Protein AF-A0A182XDE5-F1 (afdb_monomer_lite)

Secondary structure (DSSP, 8-state):
--HHHHHHHHHHHS--GGGHHHHHHHHHHHHHTT----HHHHHHHHHHHHT-GGG---TTS--S-HHHHHHHHHHHHHHHH-TT-HHHHHHHHHHHHHHHS--HHHHHHHHHHHHHHHHHHHHHHHHH----SHHHHHHHHHHHHHHHHHHTT-S-TT-HHHHHHHHHHHHHH--HHHHHHHTTS-HHHHHHHHHHHHHHHHHHHHHHHHTTS--SS---HHHHHHHHHHHHHHHHHHHHHHHHHHHHHHHHHHHHHEEEETTTTEEEE---TT--HHHHHHHHHHHHHHHHHHHHHHHHHHHHHHHHHHHHHHHHHHHHHHHHHHHHH--

InterPro domains:
  IPR021897 Cilia- and flagella-associated protein 206 [PTHR21442] (18-330)

pLDDT: mean 87.42, std 12.47, range [26.86, 98.19]

Foldseek 3Di:
DPPVVPPVLDQLQDDQPQCVVLLVVLVVVCVVVVQDDDSSLLSNLLSVLCPDCQLVNPSPDRDPDVVSSVVSSVVSNVLRRCPPALSVLLSVLVSCCSVPVDDPVVVVVVVLVVLCVVCVVLLCCLLVDQDDDPVSLVVSVLSLLLSLCSNLVFADNVDPVSSVLLVVLLCVVDPPVNSVVLSVDHSVVNSVVSVVSSVSSSLVSVLCCVVVNDNPGRDPVLVVVVVVLVVVLVVLVVVLVVLVVLLVVLVVVLVVQWDQDPVVRDIDGNDDPPADPVNSVSSVSNNVSSVSVNVSSVVVNVVSVVVVVVSVVVVVVVVVVSVVVVVVPVD

Radius of gyration: 30.34 Å; chains: 1; bounding box: 62×46×89 Å

Structure (mmCIF, N/CA/C/O backbone):
data_AF-A0A182XDE5-F1
#
_entry.id   AF-A0A182XDE5-F1
#
loop_
_atom_site.group_PDB
_atom_site.id
_atom_site.type_symbol
_atom_site.label_atom_id
_atom_site.label_alt_id
_atom_site.label_comp_id
_atom_site.label_asym_id
_atom_site.label_entity_id
_atom_site.label_seq_id
_atom_site.pdbx_PDB_ins_code
_atom_site.Cartn_x
_atom_site.Cartn_y
_atom_site.Cartn_z
_atom_site.occupancy
_atom_site.B_iso_or_equiv
_atom_site.auth_seq_id
_atom_site.auth_comp_id
_atom_site.auth_asym_id
_atom_site.auth_atom_id
_atom_site.pdbx_PDB_model_num
ATOM 1 N N . MET A 1 1 ? -13.681 7.369 -15.637 1.00 31.73 1 MET A N 1
ATOM 2 C CA . MET A 1 1 ? -12.434 7.090 -16.389 1.00 31.73 1 MET A CA 1
ATOM 3 C C . MET A 1 1 ? -11.650 5.883 -15.836 1.00 31.73 1 MET A C 1
ATOM 5 O O . MET A 1 1 ? -10.473 5.763 -16.130 1.00 31.73 1 MET A O 1
ATOM 9 N N . SER A 1 2 ? -12.271 4.939 -15.108 1.00 30.86 2 SER A N 1
ATOM 10 C CA . SER A 1 2 ? -11.552 3.821 -14.457 1.00 30.86 2 SER A CA 1
ATOM 11 C C . SER A 1 2 ? -11.684 2.452 -15.149 1.00 30.86 2 SER A C 1
ATOM 13 O O . SER A 1 2 ? -10.885 1.562 -14.888 1.00 30.86 2 SER A O 1
ATOM 15 N N . ALA A 1 3 ? -12.640 2.261 -16.066 1.00 26.86 3 ALA A N 1
ATOM 16 C CA . ALA A 1 3 ? -12.919 0.931 -16.627 1.00 26.86 3 ALA A CA 1
ATOM 17 C C . ALA A 1 3 ? -11.882 0.440 -17.662 1.00 26.86 3 ALA A C 1
ATOM 19 O O . ALA A 1 3 ? -11.666 -0.760 -17.793 1.00 26.86 3 ALA A O 1
ATOM 20 N N . PHE A 1 4 ? -11.200 1.347 -18.370 1.00 27.12 4 PHE A N 1
ATOM 21 C CA . PHE A 1 4 ? -10.251 0.978 -19.433 1.00 27.12 4 PHE A CA 1
ATOM 22 C C . PHE A 1 4 ? -8.811 0.743 -18.947 1.00 27.12 4 PHE A C 1
ATOM 24 O O . PHE A 1 4 ? -7.997 0.227 -19.706 1.00 27.12 4 PHE A O 1
ATOM 31 N N . ILE A 1 5 ? -8.497 1.069 -17.688 1.00 36.78 5 ILE A N 1
ATOM 32 C CA . ILE A 1 5 ? -7.152 0.884 -17.110 1.00 36.78 5 ILE A CA 1
ATOM 33 C C . ILE A 1 5 ? -7.023 -0.483 -16.407 1.00 36.78 5 ILE A C 1
ATOM 35 O O . ILE A 1 5 ? -5.925 -1.029 -16.322 1.00 36.78 5 ILE A O 1
ATOM 39 N N . ASN A 1 6 ? -8.134 -1.093 -15.969 1.00 40.62 6 ASN A N 1
ATOM 40 C CA . ASN A 1 6 ? -8.101 -2.359 -15.222 1.00 40.62 6 ASN A CA 1
ATOM 41 C C . ASN A 1 6 ? -7.944 -3.616 -16.097 1.00 40.62 6 ASN A C 1
ATOM 43 O O . ASN A 1 6 ? -7.337 -4.587 -15.657 1.00 40.62 6 ASN A O 1
ATOM 47 N N . VAL A 1 7 ? -8.422 -3.610 -17.345 1.00 40.66 7 VAL A N 1
ATOM 48 C CA . VAL A 1 7 ? -8.351 -4.789 -18.236 1.00 40.66 7 VAL A CA 1
ATOM 49 C C . VAL A 1 7 ? -6.927 -5.073 -18.774 1.00 40.66 7 VAL A C 1
ATOM 51 O O . VAL A 1 7 ? -6.561 -6.245 -18.865 1.00 40.66 7 VAL A O 1
ATOM 54 N N . PRO A 1 8 ? -6.078 -4.067 -19.085 1.00 49.22 8 PRO A N 1
ATOM 55 C CA . PRO A 1 8 ? -4.681 -4.300 -19.476 1.00 49.22 8 PRO A CA 1
ATOM 56 C C . PRO A 1 8 ? -3.754 -4.666 -18.304 1.00 49.22 8 PRO A C 1
ATOM 58 O O . PRO A 1 8 ? -2.786 -5.394 -18.511 1.00 49.22 8 PRO A O 1
ATOM 61 N N . ARG A 1 9 ? -4.048 -4.187 -17.079 1.00 52.31 9 ARG A N 1
ATOM 62 C CA . ARG A 1 9 ? -3.240 -4.442 -15.865 1.00 52.31 9 ARG A CA 1
ATOM 63 C C . ARG A 1 9 ? -3.132 -5.934 -15.531 1.00 52.31 9 ARG A C 1
ATOM 65 O O . ARG A 1 9 ? -2.047 -6.402 -15.203 1.00 52.31 9 ARG A O 1
ATOM 72 N N . ALA A 1 10 ? -4.232 -6.676 -15.665 1.00 57.00 10 ALA A N 1
ATOM 73 C CA . ALA A 1 10 ? -4.285 -8.100 -15.329 1.00 57.00 10 ALA A CA 1
ATOM 74 C C . ALA A 1 10 ? -3.521 -8.985 -16.332 1.00 57.00 10 ALA A C 1
ATOM 76 O O . ALA A 1 10 ? -2.800 -9.894 -15.937 1.00 57.00 10 ALA A O 1
ATOM 77 N N . ARG A 1 11 ? -3.594 -8.690 -17.638 1.00 65.31 11 ARG A N 1
ATOM 78 C CA . ARG A 1 11 ? -3.080 -9.598 -18.683 1.00 65.31 11 ARG A CA 1
ATOM 79 C C . ARG A 1 11 ? -1.564 -9.787 -18.688 1.00 65.31 11 ARG A C 1
ATOM 81 O O . ARG A 1 11 ? -1.100 -10.844 -19.097 1.00 65.31 11 ARG A O 1
ATOM 88 N N . LEU A 1 12 ? -0.798 -8.773 -18.282 1.00 75.38 12 LEU A N 1
ATOM 89 C CA . LEU A 1 12 ? 0.666 -8.865 -18.272 1.00 75.38 12 LEU A CA 1
ATOM 90 C C . LEU A 1 12 ? 1.206 -9.529 -17.002 1.00 75.38 12 LEU A C 1
ATOM 92 O O . LEU A 1 12 ? 2.250 -10.171 -17.064 1.00 75.38 12 LEU A O 1
ATOM 96 N N . LEU A 1 13 ? 0.510 -9.397 -15.872 1.00 76.38 13 LEU A N 1
ATOM 97 C CA . LEU A 1 13 ? 0.937 -9.967 -14.590 1.00 76.38 13 LEU A CA 1
ATOM 98 C C . LEU A 1 13 ? 0.417 -11.391 -14.369 1.00 76.38 13 LEU A C 1
ATOM 100 O O . LEU A 1 13 ? 1.036 -12.162 -13.636 1.00 76.38 13 LEU A O 1
ATOM 104 N N . GLU A 1 14 ? -0.710 -11.746 -14.984 1.00 79.31 14 GLU A N 1
ATOM 105 C CA . GLU A 1 14 ? -1.319 -13.056 -14.797 1.00 79.31 14 GLU A CA 1
ATOM 106 C C . GLU A 1 14 ? -0.610 -14.168 -15.589 1.00 79.31 14 GLU A C 1
ATOM 108 O O . GLU A 1 14 ? -0.059 -13.941 -16.676 1.00 79.31 14 GLU A O 1
ATOM 113 N N . PRO A 1 15 ? -0.635 -15.411 -15.073 1.00 76.25 15 PRO A N 1
ATOM 114 C CA . PRO A 1 15 ? -0.142 -16.562 -15.808 1.00 76.25 15 PRO A CA 1
ATOM 115 C C . PRO A 1 15 ? -0.933 -16.761 -17.103 1.00 76.25 15 PRO A C 1
ATOM 117 O O . PRO A 1 15 ? -2.130 -17.043 -17.079 1.00 76.25 15 PRO A O 1
ATOM 120 N N . ASN A 1 16 ? -0.249 -16.700 -18.243 1.00 77.00 16 ASN A N 1
ATOM 121 C CA . ASN A 1 16 ? -0.840 -17.089 -19.514 1.00 77.00 16 ASN A CA 1
ATOM 122 C C . ASN A 1 16 ? -0.766 -18.617 -19.677 1.00 77.00 16 ASN A C 1
ATOM 124 O O . ASN A 1 16 ? 0.313 -19.182 -19.878 1.00 77.00 16 ASN A O 1
ATOM 128 N N . ALA A 1 17 ? -1.916 -19.293 -19.582 1.00 77.12 17 ALA A N 1
ATOM 129 C CA . ALA A 1 17 ? -2.004 -20.751 -19.674 1.00 77.12 17 ALA A CA 1
ATOM 130 C C . ALA A 1 17 ? -1.467 -21.299 -21.009 1.00 77.12 17 ALA A C 1
ATOM 132 O O . ALA A 1 17 ? -0.826 -22.351 -21.016 1.00 77.12 17 ALA A O 1
ATOM 133 N N . ALA A 1 18 ? -1.653 -20.569 -22.114 1.00 73.62 18 ALA A N 1
ATOM 134 C CA . ALA A 1 18 ? -1.163 -20.969 -23.434 1.00 73.62 18 ALA A CA 1
ATOM 135 C C . ALA A 1 18 ? 0.375 -20.954 -23.523 1.00 73.62 18 ALA A C 1
ATOM 137 O O . ALA A 1 18 ? 0.960 -21.742 -24.261 1.00 73.62 18 ALA A O 1
ATOM 138 N N . LEU A 1 19 ? 1.037 -20.107 -22.725 1.00 79.44 19 LEU A N 1
ATOM 139 C CA . LEU A 1 19 ? 2.498 -19.971 -22.689 1.00 79.44 19 LEU A CA 1
ATOM 140 C C . LEU A 1 19 ? 3.152 -20.780 -21.555 1.00 79.44 19 LEU A C 1
ATOM 142 O O . LEU A 1 19 ? 4.368 -20.734 -21.377 1.00 79.44 19 LEU A O 1
ATOM 146 N N . SER A 1 20 ? 2.374 -21.553 -20.789 1.00 83.06 20 SER A N 1
ATOM 147 C CA . SER A 1 20 ? 2.880 -22.337 -19.654 1.00 83.06 20 SER A CA 1
ATOM 148 C C . SER A 1 20 ? 4.039 -23.294 -20.003 1.00 83.06 20 SER A C 1
ATOM 150 O O . SER A 1 20 ? 4.981 -23.373 -19.208 1.00 83.06 20 SER A O 1
ATOM 152 N N . PRO A 1 21 ? 4.051 -23.979 -21.168 1.00 83.38 21 PRO A N 1
ATOM 153 C CA . PRO A 1 21 ? 5.194 -24.806 -21.562 1.00 83.38 21 PRO A CA 1
ATOM 154 C C . PRO A 1 21 ? 6.484 -23.993 -21.743 1.00 83.38 21 PRO A C 1
ATOM 156 O O . PRO A 1 21 ? 7.537 -24.402 -21.256 1.00 83.38 21 PRO A O 1
ATOM 159 N N . LEU A 1 22 ? 6.390 -22.816 -22.373 1.00 85.19 22 LEU A N 1
ATOM 160 C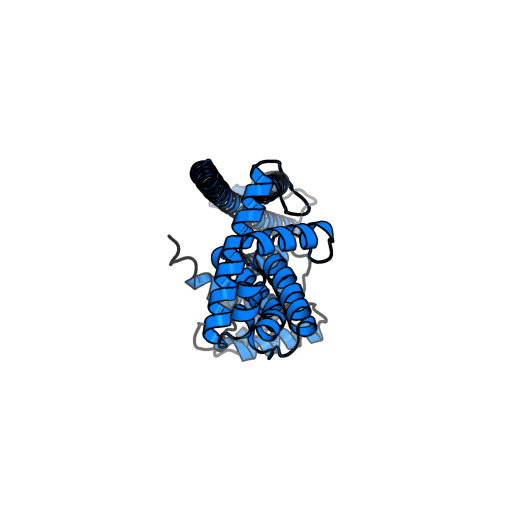 CA . LEU A 1 22 ? 7.531 -21.922 -22.602 1.00 85.19 22 LEU A CA 1
ATOM 161 C C . LEU A 1 22 ? 8.040 -21.320 -21.291 1.00 85.19 22 LEU A C 1
ATOM 163 O O . LEU A 1 22 ? 9.246 -21.210 -21.094 1.00 85.19 22 LEU A O 1
ATOM 167 N N . LEU A 1 23 ? 7.142 -21.016 -20.351 1.00 88.06 23 LEU A N 1
ATOM 168 C CA . LEU A 1 23 ? 7.524 -20.570 -19.014 1.00 88.06 23 LEU A CA 1
ATOM 169 C C . LEU A 1 23 ? 8.454 -21.577 -18.327 1.00 88.06 23 LEU A C 1
ATOM 171 O O . LEU A 1 23 ? 9.486 -21.185 -17.792 1.00 88.06 23 LEU A O 1
ATOM 175 N N . GLN A 1 24 ? 8.113 -22.869 -18.336 1.00 89.19 24 GLN A N 1
ATOM 176 C CA . GLN A 1 24 ? 8.957 -23.897 -17.710 1.00 89.19 24 GLN A CA 1
ATOM 177 C C . GLN A 1 24 ? 10.330 -23.988 -18.379 1.00 89.19 24 GLN A C 1
ATOM 179 O O . GLN A 1 24 ? 11.341 -24.208 -17.710 1.00 89.19 24 GLN A O 1
ATOM 184 N N . GLU A 1 25 ? 10.381 -23.787 -19.694 1.00 89.12 25 GLU A N 1
ATOM 185 C CA . GLU A 1 25 ? 11.634 -23.775 -20.435 1.00 89.12 25 GLU A CA 1
ATOM 186 C C . GLU A 1 25 ? 12.505 -22.561 -20.087 1.00 89.12 25 GLU A C 1
ATOM 188 O O . GLU A 1 25 ? 13.692 -22.743 -19.805 1.00 89.12 25 GLU A O 1
ATOM 193 N N . ILE A 1 26 ? 11.912 -21.366 -19.983 1.00 91.62 26 ILE A N 1
ATOM 194 C CA . ILE A 1 26 ? 12.588 -20.142 -19.521 1.00 91.62 26 ILE A CA 1
ATOM 195 C C . ILE A 1 26 ? 13.140 -20.337 -18.106 1.00 91.62 26 ILE A C 1
ATOM 197 O O . ILE A 1 26 ? 14.323 -20.097 -17.876 1.00 91.62 26 ILE A O 1
ATOM 201 N N . LEU A 1 27 ? 12.327 -20.831 -17.164 1.00 92.25 27 LEU A N 1
ATOM 202 C CA . LEU A 1 27 ? 12.755 -21.058 -15.777 1.00 92.25 27 LEU A CA 1
ATOM 203 C C . LEU A 1 27 ? 13.938 -22.032 -15.710 1.00 92.25 27 LEU A C 1
ATOM 205 O O . LEU A 1 27 ? 14.949 -21.740 -15.069 1.00 92.25 27 LEU A O 1
ATOM 209 N N . ARG A 1 28 ? 13.866 -23.142 -16.454 1.00 92.12 28 ARG A N 1
ATOM 210 C CA . ARG A 1 28 ? 14.958 -24.118 -16.555 1.00 92.12 28 ARG A CA 1
ATOM 211 C C . ARG A 1 28 ? 16.224 -23.506 -17.164 1.00 92.12 28 ARG A C 1
ATOM 213 O O . ARG A 1 28 ? 17.329 -23.842 -16.741 1.00 92.12 28 ARG A O 1
ATOM 220 N N . HIS A 1 29 ? 16.096 -22.639 -18.170 1.00 92.38 29 HIS A N 1
ATOM 221 C CA . HIS A 1 29 ? 17.237 -21.933 -18.762 1.00 92.38 29 HIS A CA 1
ATOM 222 C C . HIS A 1 29 ? 17.862 -20.936 -17.784 1.00 92.38 29 HIS A C 1
ATOM 224 O O . HIS A 1 29 ? 19.088 -20.910 -17.649 1.00 92.38 29 HIS A O 1
ATOM 230 N N . CYS A 1 30 ? 17.043 -20.177 -17.057 1.00 92.06 30 CYS A N 1
ATOM 231 C CA . CYS A 1 30 ? 17.505 -19.275 -16.010 1.00 92.06 30 CYS A CA 1
ATOM 232 C C . CYS A 1 30 ? 18.254 -20.026 -14.902 1.00 92.06 30 CYS A C 1
ATOM 234 O O . CYS 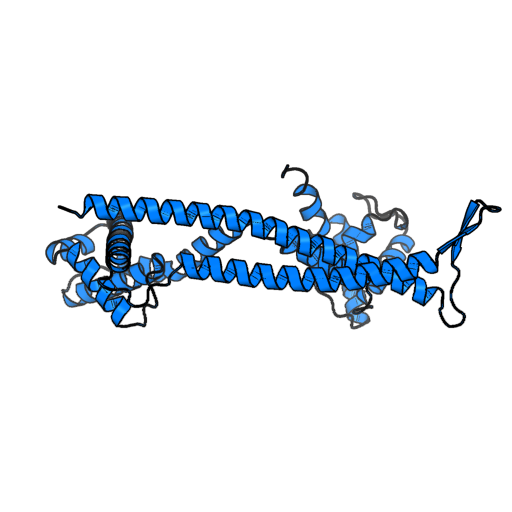A 1 30 ? 19.352 -19.616 -14.532 1.00 92.06 30 CYS A O 1
ATOM 236 N N . GLU A 1 31 ? 17.731 -21.164 -14.438 1.00 92.19 31 GLU A N 1
ATOM 237 C CA . GLU A 1 31 ? 18.395 -22.016 -13.442 1.00 92.19 31 GLU A CA 1
ATOM 238 C C . GLU A 1 31 ? 19.742 -22.547 -13.939 1.00 92.19 31 GLU A C 1
ATOM 240 O O . GLU A 1 31 ? 20.752 -22.424 -13.249 1.00 92.19 31 GLU A O 1
ATOM 245 N N . ARG A 1 32 ? 19.795 -23.074 -15.170 1.00 92.44 32 ARG A N 1
ATOM 246 C CA . ARG A 1 32 ? 21.045 -23.566 -15.780 1.00 92.44 32 ARG A CA 1
ATOM 247 C C . ARG A 1 32 ? 22.115 -22.483 -15.901 1.00 92.44 32 ARG A C 1
ATOM 249 O O . ARG A 1 32 ? 23.300 -22.796 -15.825 1.00 92.44 32 ARG A O 1
ATOM 256 N N . ARG A 1 33 ? 21.707 -21.229 -16.109 1.00 90.69 33 ARG A N 1
ATOM 257 C CA . ARG A 1 33 ? 22.597 -20.065 -16.235 1.00 90.69 33 ARG A CA 1
ATOM 258 C C . ARG A 1 33 ? 22.850 -19.341 -14.907 1.00 90.69 33 ARG A C 1
ATOM 260 O O . ARG A 1 33 ? 23.561 -18.345 -14.907 1.00 90.69 33 ARG A O 1
ATOM 267 N N . ASN A 1 34 ? 22.320 -19.837 -13.784 1.00 89.25 34 ASN A N 1
ATOM 268 C CA . ASN A 1 34 ? 22.373 -19.180 -12.470 1.00 89.25 34 ASN A CA 1
ATOM 269 C C . ASN A 1 34 ? 21.819 -17.738 -12.467 1.00 89.25 34 ASN A C 1
ATOM 271 O O . ASN A 1 34 ? 22.278 -16.885 -11.704 1.00 89.25 34 ASN A O 1
ATOM 275 N N . ILE A 1 35 ? 20.815 -17.464 -13.303 1.00 89.38 35 ILE A N 1
ATOM 276 C CA . ILE A 1 35 ? 20.127 -16.170 -13.349 1.00 89.38 35 ILE A CA 1
ATOM 277 C C . ILE A 1 35 ? 19.201 -16.072 -12.137 1.00 89.38 35 ILE A C 1
ATOM 279 O O . ILE A 1 35 ? 18.368 -16.950 -11.910 1.00 89.38 35 ILE A O 1
ATOM 283 N N . ARG A 1 36 ? 19.314 -14.987 -11.365 1.00 86.69 36 ARG A N 1
ATOM 284 C CA . ARG A 1 36 ? 18.364 -14.688 -10.287 1.00 86.69 36 ARG A CA 1
ATOM 285 C C . ARG A 1 36 ? 17.115 -14.061 -10.885 1.00 86.69 36 ARG A C 1
ATOM 287 O O . ARG A 1 36 ? 17.201 -13.021 -11.530 1.00 86.69 36 ARG A O 1
ATOM 294 N N . TYR A 1 37 ? 15.961 -14.664 -10.635 1.00 84.56 37 TYR A N 1
ATOM 295 C CA . TYR A 1 37 ? 14.693 -14.171 -11.153 1.00 84.56 37 TYR A CA 1
ATOM 296 C C . TYR A 1 37 ? 13.620 -14.126 -10.066 1.00 84.56 37 TYR A C 1
ATOM 298 O O . TYR A 1 37 ? 13.642 -14.899 -9.110 1.00 84.56 37 TYR A O 1
ATOM 306 N N . ASP A 1 38 ? 12.670 -13.213 -10.251 1.00 87.00 38 ASP A N 1
ATOM 307 C CA . ASP A 1 38 ? 11.411 -13.177 -9.515 1.00 87.00 38 ASP A CA 1
ATOM 308 C C . ASP A 1 38 ? 10.289 -13.662 -10.440 1.00 87.00 38 ASP A C 1
ATOM 310 O O . ASP A 1 38 ? 10.232 -13.291 -11.614 1.00 87.00 38 ASP A O 1
ATOM 314 N N . ARG A 1 39 ? 9.409 -14.534 -9.946 1.00 88.44 39 ARG A N 1
ATOM 315 C CA . ARG A 1 39 ? 8.450 -15.247 -10.804 1.00 88.44 39 ARG A CA 1
ATOM 316 C C . ARG A 1 39 ? 7.433 -14.314 -11.487 1.00 88.44 39 ARG A C 1
ATOM 318 O O . ARG A 1 39 ? 7.220 -14.497 -12.686 1.00 88.44 39 ARG A O 1
ATOM 325 N N . PRO A 1 40 ? 6.845 -13.308 -10.810 1.00 89.38 40 PRO A N 1
ATOM 326 C CA . PRO A 1 40 ? 6.036 -12.272 -11.455 1.00 89.38 40 PRO A CA 1
ATOM 327 C C . PRO A 1 40 ? 6.772 -11.536 -12.580 1.00 89.38 40 PRO A C 1
ATOM 329 O O . PRO A 1 40 ? 6.190 -11.309 -13.636 1.00 89.38 40 PRO A O 1
ATOM 332 N N . LEU A 1 41 ? 8.064 -11.233 -12.403 1.00 90.75 41 LEU A N 1
ATOM 333 C CA . LEU A 1 41 ? 8.867 -10.582 -13.440 1.00 90.75 41 LEU A CA 1
ATOM 334 C C . LEU A 1 41 ? 9.049 -11.479 -14.672 1.00 90.75 41 LEU A C 1
ATOM 336 O O . LEU A 1 41 ? 8.954 -10.990 -15.793 1.00 90.75 41 LEU A O 1
ATOM 340 N N . VAL A 1 42 ? 9.264 -12.787 -14.487 1.00 92.12 42 VAL A N 1
ATOM 341 C CA . VAL A 1 42 ? 9.354 -13.736 -15.613 1.00 92.12 42 VAL A CA 1
ATOM 342 C C . VAL A 1 42 ? 8.038 -13.788 -16.389 1.00 92.12 42 VAL A C 1
ATOM 344 O O . VAL A 1 42 ? 8.053 -13.722 -17.616 1.00 92.12 42 VAL A O 1
ATOM 347 N N . HIS A 1 43 ? 6.899 -13.856 -15.691 1.00 90.06 43 HIS A N 1
ATOM 348 C CA . HIS A 1 43 ? 5.580 -13.797 -16.330 1.00 90.06 43 HIS A CA 1
ATOM 349 C C . HIS A 1 43 ? 5.389 -12.498 -17.112 1.00 90.06 43 HIS A C 1
ATOM 351 O O . HIS A 1 43 ? 4.969 -12.538 -18.266 1.00 90.06 43 HIS A O 1
ATOM 357 N N . PHE A 1 44 ? 5.760 -11.370 -16.510 1.00 91.00 44 PHE A N 1
ATOM 358 C CA . PHE A 1 44 ? 5.659 -10.059 -17.132 1.00 91.00 44 PHE A CA 1
ATOM 359 C C . PHE A 1 44 ? 6.488 -9.960 -18.419 1.00 91.00 44 PHE A C 1
ATOM 361 O O . PHE A 1 44 ? 5.955 -9.576 -19.458 1.00 91.00 44 PHE A O 1
ATOM 368 N N . VAL A 1 45 ? 7.763 -10.364 -18.377 1.00 91.44 45 VAL A N 1
ATOM 369 C CA . VAL A 1 45 ? 8.663 -10.364 -19.545 1.00 91.44 45 VAL A CA 1
ATOM 370 C C . VAL A 1 45 ? 8.145 -11.297 -20.638 1.00 91.44 45 VAL A C 1
ATOM 372 O O . VAL A 1 45 ? 8.071 -10.893 -21.796 1.00 91.44 45 VAL A O 1
ATOM 375 N N . MET A 1 46 ? 7.743 -12.518 -20.277 1.00 89.81 46 MET A N 1
ATOM 376 C CA . MET A 1 46 ? 7.210 -13.502 -21.222 1.00 89.81 46 MET A CA 1
ATOM 377 C C . MET A 1 46 ? 5.947 -12.978 -21.917 1.00 89.81 46 MET A C 1
ATOM 379 O O . MET A 1 46 ? 5.853 -13.012 -23.142 1.00 89.81 46 MET A O 1
ATOM 383 N N . ASN A 1 47 ? 4.987 -12.461 -21.147 1.00 88.38 47 ASN A N 1
ATOM 384 C CA . ASN A 1 47 ? 3.744 -11.920 -21.687 1.00 88.38 47 ASN A CA 1
ATOM 385 C C . ASN A 1 47 ? 4.018 -10.700 -22.577 1.00 88.38 47 ASN A C 1
ATOM 387 O O . ASN A 1 47 ? 3.447 -10.605 -23.660 1.00 88.38 47 ASN A O 1
ATOM 391 N N . LEU A 1 48 ? 4.923 -9.803 -22.171 1.00 88.62 48 LEU A N 1
ATOM 392 C CA . LEU A 1 48 ? 5.294 -8.625 -22.955 1.00 88.62 48 LEU A CA 1
ATOM 393 C C . LEU A 1 48 ? 5.945 -9.004 -24.290 1.00 88.62 48 LEU A C 1
ATOM 395 O O . LEU A 1 48 ? 5.518 -8.517 -25.333 1.00 88.62 48 LEU A O 1
ATOM 399 N N . LEU A 1 49 ? 6.951 -9.882 -24.269 1.00 88.25 49 LEU A N 1
ATOM 400 C CA . LEU A 1 49 ? 7.654 -10.303 -25.483 1.00 88.25 49 LEU A CA 1
ATOM 401 C C . LEU A 1 49 ? 6.761 -11.137 -26.405 1.00 88.25 49 LEU A C 1
ATOM 403 O O . LEU A 1 49 ? 6.946 -11.097 -27.615 1.00 88.25 49 LEU A O 1
ATOM 407 N N . SER A 1 50 ? 5.756 -11.839 -25.870 1.00 85.38 50 SER A N 1
ATOM 408 C CA . SER A 1 50 ? 4.789 -12.573 -26.700 1.00 85.38 50 SER A CA 1
ATOM 409 C C . SER A 1 50 ? 3.934 -11.659 -27.589 1.00 85.38 50 SER A C 1
ATOM 411 O O . SER A 1 50 ? 3.364 -12.124 -28.571 1.00 85.38 50 SER A O 1
ATOM 413 N N . LEU A 1 51 ? 3.861 -10.358 -27.273 1.00 83.69 51 LEU A N 1
ATOM 414 C CA . LEU A 1 51 ? 3.177 -9.362 -28.104 1.00 83.69 51 LEU A CA 1
ATOM 415 C C . LEU A 1 51 ? 3.991 -8.958 -29.337 1.00 83.69 51 LEU A C 1
ATOM 417 O O . LEU A 1 51 ? 3.452 -8.297 -30.225 1.00 83.69 51 LEU A O 1
ATOM 421 N N . ASP A 1 52 ? 5.276 -9.306 -29.386 1.00 83.50 52 ASP A N 1
ATOM 422 C CA . ASP A 1 52 ? 6.137 -8.984 -30.511 1.00 83.50 52 ASP A CA 1
ATOM 423 C C . ASP A 1 52 ? 5.840 -9.913 -31.704 1.00 83.50 52 ASP A C 1
ATOM 425 O O . ASP A 1 52 ? 6.041 -11.131 -31.603 1.00 83.50 52 ASP A O 1
ATOM 429 N N . PRO A 1 53 ? 5.409 -9.365 -32.860 1.00 81.12 53 PRO A N 1
ATOM 430 C CA . PRO A 1 53 ? 5.083 -10.164 -34.038 1.00 81.12 53 PRO A CA 1
ATOM 431 C C . PRO A 1 53 ? 6.238 -11.040 -34.536 1.00 81.12 53 PRO A C 1
ATOM 433 O O . PRO A 1 53 ? 5.982 -12.030 -35.214 1.00 81.12 53 PRO A O 1
ATOM 436 N N . ARG A 1 54 ? 7.493 -10.704 -34.198 1.00 81.12 54 ARG A N 1
ATOM 437 C CA . ARG A 1 54 ? 8.689 -11.451 -34.620 1.00 81.12 54 ARG A CA 1
ATOM 438 C C . ARG A 1 54 ? 8.708 -12.900 -34.137 1.00 81.12 54 ARG A C 1
ATOM 440 O O . ARG A 1 54 ? 9.319 -13.730 -34.796 1.00 81.12 54 ARG A O 1
ATOM 447 N N . TYR A 1 55 ? 8.061 -13.202 -33.011 1.00 77.25 55 TYR A N 1
ATOM 448 C CA . TYR A 1 55 ? 8.011 -14.564 -32.470 1.00 77.25 55 TYR A CA 1
ATOM 449 C C . TYR A 1 55 ? 6.794 -15.359 -32.965 1.00 77.25 55 TYR A C 1
ATOM 451 O O . TYR A 1 55 ? 6.699 -16.556 -32.699 1.00 77.25 55 TYR A O 1
ATOM 459 N N . GLU A 1 56 ? 5.864 -14.713 -33.683 1.00 71.50 56 GLU A N 1
ATOM 460 C CA . GLU A 1 56 ? 4.646 -15.325 -34.241 1.00 71.50 56 GLU A CA 1
ATOM 461 C C . GLU A 1 56 ? 3.801 -16.095 -33.203 1.00 71.50 56 GLU A C 1
ATOM 463 O O . GLU A 1 56 ? 3.089 -17.049 -33.521 1.00 71.50 56 GLU A O 1
ATOM 468 N N . LEU A 1 57 ? 3.862 -15.671 -31.937 1.00 68.25 57 LEU A N 1
ATOM 469 C CA . LEU A 1 57 ? 3.109 -16.241 -30.822 1.00 68.25 57 LEU A CA 1
ATOM 470 C C . LEU A 1 57 ? 1.718 -15.596 -30.756 1.00 68.25 57 LEU A C 1
ATOM 472 O O . LEU A 1 57 ? 1.407 -14.824 -29.852 1.00 68.25 57 LEU A O 1
ATOM 476 N N . PHE A 1 58 ? 0.864 -15.862 -31.744 1.00 56.09 58 PHE A N 1
ATOM 477 C CA . PHE A 1 58 ? -0.504 -15.342 -31.715 1.00 56.09 58 PHE A CA 1
ATOM 478 C C . PHE A 1 58 ? -1.300 -16.018 -30.589 1.00 56.09 58 PHE A C 1
ATOM 480 O O . PHE A 1 58 ? -1.287 -17.240 -30.466 1.00 56.09 58 PHE A O 1
ATOM 487 N N . MET A 1 59 ? -1.984 -15.192 -29.783 1.00 51.12 59 MET A N 1
ATOM 488 C CA . MET A 1 59 ? -2.554 -15.430 -28.437 1.00 51.12 59 MET A CA 1
ATOM 489 C C . MET A 1 59 ? -3.379 -16.713 -28.171 1.00 51.12 59 MET A C 1
ATOM 491 O O . MET A 1 59 ? -3.830 -16.894 -27.043 1.00 51.12 59 MET A O 1
ATOM 495 N N . GLU A 1 60 ? -3.567 -17.620 -29.128 1.00 49.41 60 GLU A N 1
ATOM 496 C CA . GLU A 1 60 ? -4.345 -18.859 -28.957 1.00 49.41 60 GLU A CA 1
ATOM 497 C C . GLU A 1 60 ? -3.677 -20.112 -29.561 1.00 49.41 60 GLU A C 1
ATOM 499 O O . GLU A 1 60 ? -4.113 -21.229 -29.280 1.00 49.41 60 GLU A O 1
ATOM 504 N N . THR A 1 61 ? -2.578 -19.975 -30.314 1.00 52.78 61 THR A N 1
ATOM 505 C CA . THR A 1 61 ? -1.805 -21.108 -30.845 1.00 52.78 61 THR A CA 1
ATOM 506 C C . THR A 1 61 ? -0.318 -20.777 -30.847 1.00 52.78 61 THR A C 1
ATOM 508 O O . THR A 1 61 ? 0.129 -19.887 -31.565 1.00 52.78 61 THR A O 1
ATOM 511 N N . VAL A 1 62 ? 0.443 -21.520 -30.044 1.00 56.28 62 VAL A N 1
ATOM 512 C CA . VAL A 1 62 ? 1.911 -21.566 -30.075 1.00 56.28 62 VAL A CA 1
ATOM 513 C C . VAL A 1 62 ? 2.377 -21.766 -31.529 1.00 56.28 62 VAL A C 1
ATOM 515 O O . VAL A 1 62 ? 1.763 -22.562 -32.246 1.00 56.28 62 VAL A O 1
ATOM 518 N N . SER A 1 63 ? 3.403 -21.026 -31.975 1.00 55.00 63 SER A N 1
ATOM 519 C CA . SER A 1 63 ? 3.892 -21.087 -33.362 1.00 55.00 63 SER A CA 1
ATOM 520 C C . SER A 1 63 ? 4.159 -22.540 -33.787 1.00 55.00 63 SER A C 1
ATOM 522 O O . SER A 1 63 ? 4.600 -23.382 -33.003 1.00 55.00 63 SER A O 1
ATOM 524 N N . ALA A 1 64 ? 3.873 -22.868 -35.048 1.00 55.47 64 ALA A N 1
ATOM 525 C CA . ALA A 1 64 ? 4.163 -24.198 -35.583 1.00 55.47 64 ALA A CA 1
ATOM 526 C C . ALA A 1 64 ? 5.680 -24.461 -35.682 1.00 55.47 64 ALA A C 1
ATOM 528 O O . ALA A 1 64 ? 6.111 -25.616 -35.753 1.00 55.47 64 ALA A O 1
ATOM 529 N N . GLU A 1 65 ? 6.500 -23.406 -35.674 1.00 61.59 65 GLU A N 1
ATOM 530 C CA . GLU A 1 65 ? 7.942 -23.492 -35.854 1.00 61.59 65 GLU A CA 1
ATOM 531 C C . GLU A 1 65 ? 8.693 -23.493 -34.522 1.00 61.59 65 GLU A C 1
ATOM 533 O O . GLU A 1 65 ? 8.780 -22.495 -33.812 1.00 61.59 65 GLU A O 1
ATOM 538 N N . ARG A 1 66 ? 9.341 -24.623 -34.218 1.00 67.69 66 ARG A N 1
ATOM 539 C CA . ARG A 1 66 ? 10.139 -24.794 -32.994 1.00 67.69 66 ARG A CA 1
ATOM 540 C C . ARG A 1 66 ? 11.275 -23.771 -32.849 1.00 67.69 66 ARG A C 1
ATOM 542 O O . ARG A 1 66 ? 11.618 -23.421 -31.728 1.00 67.69 66 ARG A O 1
ATOM 549 N N . ARG A 1 67 ? 11.822 -23.275 -33.965 1.00 72.31 67 ARG A N 1
ATOM 550 C CA . ARG A 1 67 ? 12.866 -22.237 -33.960 1.00 72.31 67 ARG A CA 1
ATOM 551 C C . ARG A 1 67 ? 12.380 -20.935 -33.322 1.00 72.31 67 ARG A C 1
ATOM 553 O O . ARG A 1 67 ? 13.089 -20.385 -32.493 1.00 72.31 67 ARG A O 1
ATOM 560 N N . ASN A 1 68 ? 11.141 -20.530 -33.597 1.00 76.31 68 ASN A N 1
ATOM 561 C CA . ASN A 1 68 ? 10.563 -19.321 -33.012 1.00 76.31 68 ASN A CA 1
ATOM 562 C C . ASN A 1 68 ? 10.413 -19.448 -31.486 1.00 76.31 68 ASN A C 1
ATOM 564 O O . ASN A 1 68 ? 10.501 -18.450 -30.775 1.00 76.31 68 ASN A O 1
ATOM 568 N N . HIS A 1 69 ? 10.232 -20.669 -30.964 1.00 81.19 69 HIS A N 1
ATOM 569 C CA . HIS A 1 69 ? 10.194 -20.916 -29.518 1.00 81.19 69 HIS A CA 1
ATOM 570 C C . HIS A 1 69 ? 11.574 -20.819 -28.883 1.00 81.19 69 HIS A C 1
ATOM 572 O O . HIS A 1 69 ? 11.710 -20.173 -27.848 1.00 81.19 69 HIS A O 1
ATOM 578 N N . ASP A 1 70 ? 12.582 -21.440 -29.498 1.00 84.31 70 ASP A N 1
ATOM 579 C CA . ASP A 1 70 ? 13.955 -21.402 -28.993 1.00 84.31 70 ASP A CA 1
ATOM 580 C C . ASP A 1 70 ? 14.481 -19.951 -28.987 1.00 84.31 70 ASP A C 1
ATOM 582 O O . ASP A 1 70 ? 15.029 -19.498 -27.980 1.00 84.31 70 ASP A O 1
ATOM 586 N N . ASP A 1 71 ? 14.216 -19.189 -30.056 1.00 86.56 71 ASP A N 1
ATOM 587 C CA . ASP A 1 71 ? 14.575 -17.769 -30.169 1.00 86.56 71 ASP A CA 1
ATOM 588 C C . ASP A 1 71 ? 13.831 -16.898 -29.140 1.00 86.56 71 ASP A C 1
ATOM 590 O O . ASP A 1 71 ? 14.407 -15.977 -28.555 1.00 86.56 71 ASP A O 1
ATOM 594 N N . PHE A 1 72 ? 12.556 -17.199 -28.872 1.00 89.00 72 PHE A N 1
ATOM 595 C CA . PHE A 1 72 ? 11.761 -16.512 -27.852 1.00 89.00 72 PHE A CA 1
ATOM 596 C C . PHE A 1 72 ? 12.267 -16.782 -26.428 1.00 89.00 72 PHE A C 1
ATOM 598 O O . PHE A 1 72 ? 12.401 -15.851 -25.626 1.00 89.00 72 PHE A O 1
ATOM 605 N N . VAL A 1 73 ? 12.557 -18.048 -26.104 1.00 90.25 73 VAL A N 1
ATOM 606 C CA . VAL A 1 73 ? 13.119 -18.442 -24.804 1.00 90.25 73 VAL A CA 1
ATOM 607 C C . VAL A 1 73 ? 14.460 -17.752 -24.596 1.00 90.25 73 VAL A C 1
ATOM 609 O O . VAL A 1 73 ? 14.690 -17.179 -23.528 1.00 90.25 73 VAL A O 1
ATOM 612 N N . GLU A 1 74 ? 15.328 -17.766 -25.611 1.00 92.44 74 GLU A N 1
ATOM 613 C CA . GLU A 1 74 ? 16.624 -17.101 -25.535 1.00 92.44 74 GLU A CA 1
ATOM 614 C C . GLU A 1 74 ? 16.453 -15.603 -25.287 1.00 92.44 74 GLU A C 1
ATOM 616 O O . GLU A 1 74 ? 17.053 -15.091 -24.347 1.00 92.44 74 GLU A O 1
ATOM 621 N N . ALA A 1 75 ? 15.573 -14.924 -26.030 1.00 91.12 75 ALA A N 1
ATOM 622 C CA . ALA A 1 75 ? 15.311 -13.498 -25.846 1.00 91.12 75 ALA A CA 1
ATOM 623 C C . ALA A 1 75 ? 14.828 -13.158 -24.426 1.00 91.12 75 ALA A C 1
ATOM 625 O O . ALA A 1 75 ? 15.336 -12.218 -23.807 1.00 91.12 75 ALA A O 1
ATOM 626 N N . CYS A 1 76 ? 13.903 -13.949 -23.869 1.00 91.75 76 CYS A N 1
ATOM 627 C CA . CYS A 1 76 ? 13.468 -13.795 -22.479 1.00 91.75 76 CYS A CA 1
ATOM 628 C C . CYS A 1 76 ? 14.648 -13.948 -21.509 1.00 91.75 76 CYS A C 1
ATOM 630 O O . CYS A 1 76 ? 14.836 -13.124 -20.611 1.00 91.75 76 CYS A O 1
ATOM 632 N N . CYS A 1 77 ? 15.468 -14.987 -21.688 1.00 92.88 77 CYS A N 1
ATOM 633 C CA . CYS A 1 77 ? 16.625 -15.237 -20.836 1.00 92.88 77 CYS A CA 1
ATOM 634 C C . CYS A 1 77 ? 17.707 -14.161 -20.976 1.00 92.88 77 CYS A C 1
ATOM 636 O O . CYS A 1 77 ? 18.317 -13.815 -19.968 1.00 92.88 77 CYS A O 1
ATOM 638 N N . THR A 1 78 ? 17.939 -13.609 -22.170 1.00 92.56 78 THR A N 1
ATOM 639 C CA . THR A 1 78 ? 18.880 -12.501 -22.389 1.00 92.56 78 THR A CA 1
ATOM 640 C C . THR A 1 78 ? 18.454 -11.273 -21.591 1.00 92.56 78 THR A C 1
ATOM 642 O O . THR A 1 78 ? 19.265 -10.733 -20.841 1.00 92.56 78 THR A O 1
ATOM 645 N N . VAL A 1 79 ? 17.175 -10.884 -21.676 1.00 91.44 79 VAL A N 1
ATOM 646 C CA . VAL A 1 79 ? 16.627 -9.746 -20.918 1.00 91.44 79 VAL A CA 1
ATOM 647 C C . VAL A 1 79 ? 16.743 -9.974 -19.409 1.00 91.44 79 VAL A C 1
ATOM 649 O O . VAL A 1 79 ? 17.105 -9.060 -18.675 1.00 91.44 79 VAL A O 1
ATOM 652 N N . LEU A 1 80 ? 16.468 -11.192 -18.932 1.00 92.69 80 LEU A N 1
ATOM 653 C CA . LEU A 1 80 ? 16.526 -11.532 -17.505 1.00 92.69 80 LEU A CA 1
ATOM 654 C C . LEU A 1 80 ? 17.957 -11.665 -16.955 1.00 92.69 80 LEU A C 1
ATOM 656 O O . LEU A 1 80 ? 18.149 -11.542 -15.747 1.00 92.69 80 LEU A O 1
ATOM 660 N N . ASN A 1 81 ? 18.946 -11.947 -17.806 1.00 92.06 81 ASN A N 1
ATOM 661 C CA . ASN A 1 81 ? 20.333 -12.166 -17.393 1.00 92.06 81 ASN A CA 1
ATOM 662 C C . ASN A 1 81 ? 21.054 -10.862 -17.020 1.00 92.06 81 ASN A C 1
ATOM 664 O O . ASN A 1 81 ? 21.913 -10.868 -16.138 1.00 92.06 81 ASN A O 1
ATOM 668 N N . ASP A 1 82 ? 20.718 -9.751 -17.678 1.00 87.81 82 ASP A N 1
ATOM 669 C CA . ASP A 1 82 ? 21.353 -8.460 -17.415 1.00 87.81 82 ASP A CA 1
ATOM 670 C C . ASP A 1 82 ? 20.644 -7.692 -16.290 1.00 87.81 82 ASP A C 1
ATOM 672 O O . ASP A 1 82 ? 19.838 -6.784 -16.518 1.00 87.81 82 ASP A O 1
ATOM 676 N N . ASP A 1 83 ? 20.984 -8.069 -15.052 1.00 83.56 83 ASP A N 1
ATOM 677 C CA . ASP A 1 83 ? 20.419 -7.537 -13.802 1.00 83.56 83 ASP A CA 1
ATOM 678 C C . ASP A 1 83 ? 20.498 -6.004 -13.673 1.00 83.56 83 ASP A C 1
ATOM 680 O O . ASP A 1 83 ? 19.699 -5.399 -12.952 1.00 83.56 83 ASP A O 1
ATOM 684 N N . ARG A 1 84 ? 21.465 -5.375 -14.354 1.00 85.69 84 ARG A N 1
ATOM 685 C CA . ARG A 1 84 ? 21.735 -3.933 -14.266 1.00 85.69 84 ARG A CA 1
ATOM 686 C C . ARG A 1 84 ? 21.403 -3.172 -15.543 1.00 85.69 84 ARG A C 1
ATOM 688 O O . ARG A 1 84 ? 21.577 -1.952 -15.552 1.00 85.69 84 ARG A O 1
ATOM 695 N N . SER A 1 85 ? 20.899 -3.844 -16.578 1.00 92.19 85 SER A N 1
ATOM 696 C CA . SER A 1 85 ? 20.453 -3.156 -17.787 1.00 92.19 85 SER A CA 1
ATOM 697 C C . SER A 1 85 ? 19.352 -2.140 -17.457 1.00 92.19 85 SER A C 1
ATOM 699 O O . SER A 1 85 ? 18.407 -2.451 -16.717 1.00 92.19 85 SER A O 1
ATOM 701 N N . PRO A 1 86 ? 19.406 -0.927 -18.036 1.00 94.62 86 PRO A N 1
ATOM 702 C CA . PRO A 1 86 ? 18.314 0.037 -17.928 1.00 94.62 86 PRO A CA 1
ATOM 703 C C . PRO A 1 86 ? 16.971 -0.550 -18.387 1.00 94.62 86 PRO A C 1
ATOM 705 O O . PRO A 1 86 ? 15.930 -0.267 -17.791 1.00 94.62 86 PRO A O 1
ATOM 708 N N . THR A 1 87 ? 17.002 -1.433 -19.386 1.00 93.00 87 THR A N 1
ATOM 709 C CA . THR A 1 87 ? 15.843 -2.171 -19.896 1.00 93.00 87 THR A CA 1
ATOM 710 C C . THR A 1 87 ? 15.209 -3.053 -18.825 1.00 93.00 87 THR A C 1
ATOM 712 O O . THR A 1 87 ? 14.028 -2.873 -18.518 1.00 93.00 87 THR A O 1
ATOM 715 N N . LEU A 1 88 ? 15.963 -3.947 -18.174 1.00 93.31 88 LEU A N 1
ATOM 716 C CA . LEU A 1 88 ? 15.397 -4.803 -17.127 1.00 93.31 88 LEU A CA 1
ATOM 717 C C . LEU A 1 88 ? 14.919 -3.990 -15.918 1.00 93.31 88 LEU A C 1
ATOM 719 O O . LEU A 1 88 ? 13.877 -4.306 -15.343 1.00 93.31 88 LEU A O 1
ATOM 723 N N . ILE A 1 89 ? 15.628 -2.918 -15.547 1.00 94.44 89 ILE A N 1
ATOM 724 C CA . ILE A 1 89 ? 15.196 -2.009 -14.473 1.00 94.44 89 ILE A CA 1
ATOM 725 C C . ILE A 1 89 ? 13.856 -1.347 -14.828 1.00 94.44 89 ILE A C 1
ATOM 727 O O . ILE A 1 89 ? 12.962 -1.279 -13.982 1.00 94.44 89 ILE A O 1
ATOM 7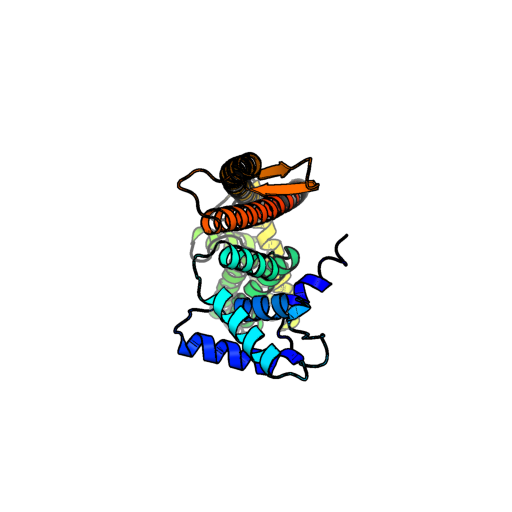31 N N . THR A 1 90 ? 13.678 -0.919 -16.079 1.00 95.44 90 THR A N 1
ATOM 732 C CA . THR A 1 90 ? 12.408 -0.368 -16.579 1.00 95.44 90 THR A CA 1
ATOM 733 C C . THR A 1 90 ? 11.279 -1.387 -16.458 1.00 95.44 90 THR A C 1
ATOM 735 O O . THR A 1 90 ? 10.229 -1.074 -15.896 1.00 95.44 90 THR A O 1
ATOM 738 N N . LEU A 1 91 ? 11.508 -2.627 -16.899 1.00 93.75 91 LEU A N 1
ATOM 739 C CA . LEU A 1 91 ? 10.520 -3.706 -16.802 1.00 93.75 91 LEU A CA 1
ATOM 740 C C . LEU A 1 91 ? 10.196 -4.061 -15.345 1.00 93.75 91 LEU A C 1
ATOM 742 O O . LEU A 1 91 ? 9.035 -4.291 -15.012 1.00 93.75 91 LEU A O 1
ATOM 746 N N . ARG A 1 92 ? 11.190 -4.041 -14.449 1.00 93.12 92 ARG A N 1
ATOM 747 C CA . ARG A 1 92 ? 10.984 -4.220 -13.003 1.00 93.12 92 ARG A CA 1
ATOM 748 C C . ARG A 1 92 ? 10.115 -3.121 -12.415 1.00 93.12 92 ARG A C 1
ATOM 750 O O . ARG A 1 92 ? 9.184 -3.434 -11.679 1.00 93.12 92 ARG A O 1
ATOM 757 N N . MET A 1 93 ? 10.380 -1.859 -12.755 1.00 93.38 93 MET A N 1
ATOM 758 C CA . MET A 1 93 ? 9.541 -0.742 -12.320 1.00 93.38 93 MET A CA 1
ATOM 759 C C . MET A 1 93 ? 8.107 -0.904 -12.814 1.00 93.38 93 MET A C 1
ATOM 761 O O . MET A 1 93 ? 7.181 -0.739 -12.026 1.00 93.38 93 MET A O 1
ATOM 765 N N . GLN A 1 94 ? 7.914 -1.273 -14.082 1.00 93.00 94 GLN A N 1
ATOM 766 C CA . GLN A 1 94 ? 6.582 -1.499 -14.642 1.00 93.00 94 GLN A CA 1
ATOM 767 C C . GLN A 1 94 ? 5.855 -2.654 -13.950 1.00 93.00 94 GLN A C 1
ATOM 769 O O . GLN A 1 94 ? 4.727 -2.478 -13.496 1.00 93.00 94 GLN A O 1
ATOM 774 N N . CYS A 1 95 ? 6.507 -3.809 -13.802 1.00 91.94 95 CYS A N 1
ATOM 775 C CA . CYS A 1 95 ? 5.949 -4.972 -13.116 1.00 91.94 95 CYS A CA 1
ATOM 776 C C . CYS A 1 95 ? 5.579 -4.640 -11.662 1.00 91.94 95 CYS A C 1
ATOM 778 O O . CYS A 1 95 ? 4.476 -4.953 -11.211 1.00 91.94 95 CYS A O 1
ATOM 780 N N . TYR A 1 96 ? 6.479 -3.970 -10.934 1.00 91.00 96 TYR A N 1
ATOM 781 C CA . TYR A 1 96 ? 6.243 -3.581 -9.547 1.00 91.00 96 TYR A CA 1
ATOM 782 C C . TYR A 1 96 ? 5.086 -2.592 -9.439 1.00 91.00 96 TYR A C 1
ATOM 784 O O . TYR A 1 96 ? 4.186 -2.795 -8.628 1.00 91.00 96 TYR A O 1
ATOM 792 N N . PHE A 1 97 ? 5.078 -1.549 -10.268 1.00 90.94 97 PHE A N 1
ATOM 793 C CA . PHE A 1 97 ? 4.036 -0.535 -10.237 1.00 90.94 97 PHE A CA 1
ATOM 794 C C . PHE A 1 97 ? 2.676 -1.125 -10.618 1.00 90.94 97 PHE A C 1
ATOM 796 O O . PHE A 1 97 ? 1.700 -0.896 -9.922 1.00 90.94 97 PHE A O 1
ATOM 803 N N . LEU A 1 98 ? 2.589 -1.955 -11.659 1.00 87.62 98 LEU A N 1
ATOM 804 C CA . LEU A 1 98 ? 1.324 -2.588 -12.044 1.00 87.62 98 LEU A CA 1
ATOM 805 C C . LEU A 1 98 ? 0.772 -3.518 -10.952 1.00 87.62 98 LEU A C 1
ATOM 807 O O . LEU A 1 98 ? -0.442 -3.567 -10.778 1.00 87.62 98 LEU A O 1
ATOM 811 N N . GLY A 1 99 ? 1.641 -4.238 -10.232 1.00 84.25 99 GLY A N 1
ATOM 812 C CA . GLY A 1 99 ? 1.229 -5.194 -9.199 1.00 84.25 99 GLY A CA 1
ATOM 813 C C . GLY A 1 99 ? 1.009 -4.592 -7.809 1.00 84.25 99 GLY A C 1
ATOM 814 O O . GLY A 1 99 ? 0.318 -5.199 -6.996 1.00 84.25 99 GLY A O 1
ATOM 815 N N . ASN A 1 100 ? 1.599 -3.428 -7.518 1.00 85.69 100 ASN A N 1
ATOM 816 C CA . ASN A 1 100 ? 1.592 -2.828 -6.177 1.00 85.69 100 ASN A CA 1
ATOM 817 C C . ASN A 1 100 ? 1.007 -1.415 -6.132 1.00 85.69 100 ASN A C 1
ATOM 819 O O . ASN A 1 100 ? 0.846 -0.871 -5.038 1.00 85.69 100 ASN A O 1
ATOM 823 N N . PHE A 1 101 ? 0.707 -0.795 -7.277 1.00 83.81 101 PHE A N 1
ATOM 824 C CA . PHE A 1 101 ? -0.029 0.462 -7.278 1.00 83.81 101 PHE A CA 1
ATOM 825 C C . PHE A 1 101 ? -1.414 0.201 -6.698 1.00 83.81 101 PHE A C 1
ATOM 827 O O . PHE A 1 101 ? -2.214 -0.547 -7.260 1.00 83.81 101 PHE A O 1
ATOM 834 N N . PHE A 1 102 ? -1.634 0.767 -5.521 1.00 76.81 102 PHE A N 1
ATOM 835 C CA . PHE A 1 102 ? -2.666 0.315 -4.615 1.00 76.81 102 PHE A CA 1
ATOM 836 C C . PHE A 1 102 ? -4.056 0.786 -5.024 1.00 76.81 102 PHE A C 1
ATOM 838 O O . PHE A 1 102 ? -4.231 1.872 -5.575 1.00 76.81 102 PHE A O 1
ATOM 845 N N . ASP A 1 103 ? -5.051 -0.015 -4.659 1.00 79.19 103 ASP A N 1
ATOM 846 C CA . ASP A 1 103 ? -6.401 0.476 -4.446 1.00 79.19 103 ASP A CA 1
ATOM 847 C C . ASP A 1 103 ? -6.532 0.870 -2.969 1.00 79.19 103 ASP A C 1
ATOM 849 O O . ASP A 1 103 ? -6.300 0.070 -2.055 1.00 79.19 103 ASP A O 1
ATOM 853 N N . ARG A 1 104 ? -6.849 2.142 -2.721 1.00 79.06 104 ARG A N 1
ATOM 854 C CA . ARG A 1 104 ? -6.997 2.677 -1.365 1.00 79.06 104 ARG A CA 1
ATOM 855 C C . ARG A 1 104 ? -8.076 1.923 -0.592 1.00 79.06 104 ARG A C 1
ATOM 857 O O . ARG A 1 104 ? -7.877 1.632 0.588 1.00 79.06 104 ARG A O 1
ATOM 864 N N . ASP A 1 105 ? -9.198 1.623 -1.236 1.00 83.31 105 ASP A N 1
ATOM 865 C CA . ASP A 1 105 ? -10.338 1.002 -0.571 1.00 83.31 105 ASP A CA 1
ATOM 866 C C . ASP A 1 105 ? -9.983 -0.453 -0.214 1.00 83.31 105 ASP A C 1
ATOM 868 O O . ASP A 1 105 ? -10.227 -0.896 0.910 1.00 83.31 105 ASP A O 1
ATOM 872 N N . GLU A 1 106 ? -9.235 -1.142 -1.085 1.00 86.62 106 GLU A N 1
ATOM 873 C CA . GLU A 1 106 ? -8.669 -2.463 -0.785 1.00 86.62 106 GLU A CA 1
ATOM 874 C C . GLU A 1 106 ? -7.706 -2.426 0.416 1.00 86.62 106 GLU A C 1
ATOM 876 O O . GLU A 1 106 ? -7.750 -3.316 1.272 1.00 86.62 106 GLU A O 1
ATOM 881 N N . ILE A 1 107 ? -6.851 -1.399 0.530 1.00 86.88 107 ILE A N 1
ATOM 882 C CA . ILE A 1 107 ? -5.952 -1.242 1.687 1.00 86.88 107 ILE A CA 1
ATOM 883 C C . ILE A 1 107 ? -6.756 -1.097 2.982 1.00 86.88 107 ILE A C 1
ATOM 885 O O . ILE A 1 107 ? -6.438 -1.761 3.976 1.00 86.88 107 ILE A O 1
ATOM 889 N N . VAL A 1 108 ? -7.786 -0.247 2.986 1.00 86.88 108 VAL A N 1
ATOM 890 C CA . VAL A 1 108 ? -8.630 -0.009 4.166 1.00 86.88 108 VAL A CA 1
ATOM 891 C C . VAL A 1 108 ? -9.364 -1.290 4.563 1.00 86.88 108 VAL A C 1
ATOM 893 O O . VAL A 1 108 ? -9.318 -1.696 5.728 1.00 86.88 108 VAL A O 1
ATOM 896 N N . GLU A 1 109 ? -9.961 -1.993 3.603 1.00 90.12 109 GLU A N 1
ATOM 897 C CA . GLU A 1 109 ? -10.640 -3.268 3.847 1.00 90.12 109 GLU A CA 1
ATOM 898 C C . GLU A 1 109 ? -9.684 -4.359 4.335 1.00 90.12 109 GLU A C 1
ATOM 900 O O . GLU A 1 109 ? -10.010 -5.132 5.240 1.00 90.12 109 GLU A O 1
ATOM 905 N N . LYS A 1 110 ? -8.484 -4.446 3.755 1.00 90.81 110 LYS A N 1
ATOM 906 C CA . LYS A 1 110 ? -7.443 -5.381 4.193 1.00 90.81 110 LYS A CA 1
ATOM 907 C C . LYS A 1 110 ? -7.018 -5.082 5.626 1.00 90.81 110 LYS A C 1
ATOM 909 O O . LYS A 1 110 ? -6.850 -6.015 6.412 1.00 90.81 110 LYS A O 1
ATOM 914 N N . HIS A 1 111 ? -6.875 -3.808 5.990 1.00 89.62 111 HIS A N 1
ATOM 915 C CA . HIS A 1 111 ? -6.582 -3.412 7.364 1.00 89.62 111 HIS A CA 1
ATOM 916 C C . HIS A 1 111 ? -7.709 -3.824 8.322 1.00 89.62 111 HIS A C 1
ATOM 918 O O . HIS A 1 111 ? -7.431 -4.473 9.331 1.00 89.62 111 HIS A O 1
ATOM 924 N N . ALA A 1 112 ? -8.970 -3.544 7.977 1.00 89.44 112 ALA A N 1
ATOM 925 C CA . ALA A 1 112 ? -10.132 -3.919 8.785 1.00 89.44 112 ALA A CA 1
ATOM 926 C C . ALA A 1 112 ? -10.241 -5.443 8.982 1.00 89.44 112 ALA A C 1
ATOM 928 O O . ALA A 1 112 ? -10.402 -5.917 10.109 1.00 89.44 112 ALA A O 1
ATOM 929 N N . ARG A 1 113 ? -10.063 -6.228 7.910 1.00 93.31 113 ARG A N 1
ATOM 930 C CA . ARG A 1 113 ? -10.036 -7.700 7.977 1.00 93.31 113 ARG A CA 1
ATOM 931 C C . ARG A 1 113 ? -8.900 -8.217 8.852 1.00 93.31 113 ARG A C 1
ATOM 933 O O . ARG A 1 113 ? -9.108 -9.126 9.651 1.00 93.31 113 ARG A O 1
ATOM 940 N N . ASN A 1 114 ? -7.708 -7.637 8.729 1.00 93.81 114 ASN A N 1
ATOM 941 C CA . ASN A 1 114 ? -6.558 -8.026 9.543 1.00 93.81 114 ASN A CA 1
ATOM 942 C C . ASN A 1 114 ? -6.766 -7.703 11.025 1.00 93.81 114 ASN A C 1
ATOM 944 O O . ASN A 1 114 ? -6.384 -8.510 11.872 1.00 93.81 114 ASN A O 1
ATOM 948 N N . LEU A 1 115 ? -7.366 -6.551 11.342 1.00 91.50 115 LEU A N 1
ATOM 949 C CA . LEU A 1 115 ? -7.724 -6.201 12.714 1.00 91.50 115 LEU A CA 1
ATOM 950 C C . LEU A 1 115 ? -8.708 -7.227 13.278 1.00 91.50 115 LEU A C 1
ATOM 952 O O . LEU A 1 115 ? -8.422 -7.831 14.307 1.00 91.50 115 LEU A O 1
ATOM 956 N N . GLN A 1 116 ? -9.792 -7.506 12.549 1.00 91.88 116 GLN A N 1
ATOM 957 C CA . GLN A 1 116 ? -10.794 -8.492 12.947 1.00 91.88 116 GLN A CA 1
ATOM 958 C C . GLN A 1 116 ? -10.189 -9.887 13.152 1.00 91.88 116 GLN A C 1
ATOM 960 O O . GLN A 1 116 ? -10.485 -10.542 14.146 1.00 91.88 116 GLN A O 1
ATOM 965 N N . ALA A 1 117 ? -9.326 -10.347 12.243 1.00 93.06 117 ALA A N 1
ATOM 966 C CA . ALA A 1 117 ? -8.677 -11.650 12.357 1.00 93.06 117 ALA A CA 1
ATOM 967 C C . ALA A 1 117 ? -7.802 -11.752 13.618 1.00 93.06 117 ALA A C 1
ATOM 969 O O . ALA A 1 117 ? -7.780 -12.793 14.272 1.00 93.06 117 ALA A O 1
ATOM 970 N N . LYS A 1 118 ? -7.112 -10.664 13.983 1.00 92.44 118 LYS A N 1
ATOM 971 C CA . LYS A 1 118 ? -6.256 -10.603 15.175 1.00 92.44 118 LYS A CA 1
ATOM 972 C C . LYS A 1 118 ? -7.049 -10.470 16.474 1.00 92.44 118 LYS A C 1
ATOM 974 O O . LYS A 1 118 ? -6.622 -11.012 17.488 1.00 92.44 118 LYS A O 1
ATOM 979 N N . THR A 1 119 ? -8.188 -9.777 16.464 1.00 93.62 119 THR A N 1
ATOM 980 C CA . THR A 1 119 ? -9.017 -9.568 17.665 1.00 93.62 119 THR A CA 1
ATOM 981 C C . THR A 1 119 ? -10.077 -10.649 17.867 1.00 93.62 119 THR A C 1
ATOM 983 O O . THR A 1 119 ? -10.655 -10.739 18.950 1.00 93.62 119 THR A O 1
ATOM 986 N N . PHE A 1 120 ? -10.303 -11.516 16.873 1.00 94.12 120 PHE A N 1
ATOM 987 C CA . PHE A 1 120 ? -11.354 -12.532 16.903 1.00 94.12 120 PHE A CA 1
ATOM 988 C C . PHE A 1 120 ? -11.285 -13.447 18.128 1.00 94.12 120 PHE A C 1
ATOM 990 O O . PHE A 1 120 ? -12.316 -13.695 18.745 1.00 94.12 120 PHE A O 1
ATOM 997 N N . ALA A 1 121 ? -10.094 -13.932 18.495 1.00 94.56 121 ALA A N 1
ATOM 998 C CA . ALA A 1 121 ? -9.930 -14.825 19.643 1.00 94.56 121 ALA A CA 1
ATOM 999 C C . ALA A 1 121 ? -10.359 -14.149 20.955 1.00 94.56 121 ALA A C 1
ATOM 1001 O O . ALA A 1 121 ? -11.151 -14.714 21.703 1.00 94.56 121 ALA A O 1
ATOM 1002 N N . LEU A 1 122 ? -9.929 -12.902 21.174 1.00 94.94 122 LEU A N 1
ATOM 1003 C CA . LEU A 1 122 ? -10.308 -12.112 22.346 1.00 94.94 122 LEU A CA 1
ATOM 1004 C C . LEU A 1 122 ? -11.816 -11.838 22.379 1.00 94.94 122 LEU A C 1
ATOM 1006 O O . LEU A 1 122 ? -12.465 -12.048 23.400 1.00 94.94 122 LEU A O 1
ATOM 1010 N N . THR A 1 123 ? -12.394 -11.415 21.249 1.00 94.69 123 THR A N 1
ATOM 1011 C CA . THR A 1 123 ? -13.845 -11.214 21.151 1.00 94.69 123 THR A CA 1
ATOM 1012 C C . THR A 1 123 ? -14.595 -12.516 21.438 1.00 94.69 123 THR A C 1
ATOM 1014 O O . THR A 1 123 ? -15.595 -12.484 22.148 1.00 94.69 123 THR A O 1
ATOM 1017 N N . LYS A 1 124 ? -14.107 -13.656 20.930 1.00 94.75 124 LYS A N 1
ATOM 1018 C CA . LYS A 1 124 ? -14.692 -14.980 21.166 1.00 94.75 124 LYS A CA 1
ATOM 1019 C C . LYS A 1 124 ? -14.684 -15.345 22.652 1.00 94.75 124 LYS A C 1
ATOM 1021 O O . LYS A 1 124 ? -15.708 -15.777 23.163 1.00 94.75 124 LYS A O 1
ATOM 1026 N N . GLU A 1 125 ? -13.573 -15.121 23.348 1.00 93.31 125 GLU A N 1
ATOM 1027 C CA . GLU A 1 125 ? -13.486 -15.358 24.793 1.00 93.31 125 GLU A CA 1
ATOM 1028 C C . GLU A 1 125 ? -14.493 -14.519 25.584 1.00 93.31 125 GLU A C 1
ATOM 1030 O O . GLU A 1 125 ? -15.106 -15.024 26.514 1.00 93.31 125 GLU A O 1
ATOM 1035 N N . ILE A 1 126 ? -14.724 -13.262 25.204 1.00 94.25 126 ILE A N 1
ATOM 1036 C CA . ILE A 1 126 ? -15.708 -12.406 25.887 1.00 94.25 126 ILE A CA 1
ATOM 1037 C C . ILE A 1 126 ? -17.142 -12.926 25.681 1.00 94.25 126 ILE A C 1
ATOM 1039 O O . ILE A 1 126 ? -17.971 -12.859 26.595 1.00 94.25 126 ILE A O 1
ATOM 1043 N N . ILE A 1 127 ? -17.454 -13.426 24.478 1.00 94.06 127 ILE A N 1
ATOM 1044 C CA . ILE A 1 127 ? -18.823 -13.830 24.126 1.00 94.06 127 ILE A CA 1
ATOM 1045 C C . ILE A 1 127 ? -19.187 -15.261 24.525 1.00 94.06 127 ILE A C 1
ATOM 1047 O O . ILE A 1 127 ? -20.355 -15.512 24.804 1.00 94.06 127 ILE A O 1
ATOM 1051 N N . ASP A 1 128 ? -18.213 -16.172 24.550 1.00 88.44 128 ASP A N 1
ATOM 1052 C CA . ASP A 1 128 ? -18.444 -17.602 24.777 1.00 88.44 128 ASP A CA 1
ATOM 1053 C C . ASP A 1 128 ? -18.179 -18.023 26.240 1.00 88.44 128 ASP A C 1
ATOM 1055 O O . ASP A 1 128 ? -18.523 -19.140 26.612 1.00 88.44 128 ASP A O 1
ATOM 1059 N N . HIS A 1 129 ? -17.565 -17.174 27.077 1.00 82.12 129 HIS A N 1
ATOM 1060 C CA . HIS A 1 129 ? -17.273 -17.527 28.471 1.00 82.12 129 HIS A CA 1
ATOM 1061 C C . HIS A 1 129 ? -18.536 -17.476 29.339 1.00 82.12 129 HIS A C 1
ATOM 1063 O O . HIS A 1 129 ? -19.181 -16.426 29.469 1.00 82.12 129 HIS A O 1
ATOM 1069 N N . ASP A 1 130 ? -18.855 -18.605 29.969 1.00 80.88 130 ASP A N 1
ATOM 1070 C CA . ASP A 1 130 ? -19.869 -18.688 31.016 1.00 80.88 130 ASP A CA 1
ATOM 1071 C C . ASP A 1 130 ? -19.290 -18.112 32.308 1.00 80.88 130 ASP A C 1
ATOM 1073 O O . ASP A 1 130 ? -18.211 -18.501 32.749 1.00 80.88 130 ASP A O 1
ATOM 1077 N N . VAL A 1 131 ? -19.972 -17.131 32.892 1.00 81.69 131 VAL A N 1
ATOM 1078 C CA . VAL A 1 131 ? -19.504 -16.426 34.091 1.00 81.69 131 VAL A CA 1
ATOM 1079 C C . VAL A 1 131 ? -20.397 -16.807 35.258 1.00 81.69 131 VAL A C 1
ATOM 1081 O O . VAL A 1 131 ? -21.592 -16.512 35.256 1.00 81.69 131 VAL A O 1
ATOM 1084 N N . ILE A 1 132 ? -19.810 -17.456 36.257 1.00 78.75 132 ILE A N 1
ATOM 1085 C CA . ILE A 1 132 ? -20.513 -17.991 37.425 1.00 78.75 132 ILE A CA 1
ATOM 1086 C C . ILE A 1 132 ? -20.107 -17.213 38.680 1.00 78.75 132 ILE A C 1
ATOM 1088 O O . ILE A 1 132 ? -20.936 -16.960 39.558 1.00 78.75 132 ILE A O 1
ATOM 1092 N N . THR A 1 133 ? -18.839 -16.801 38.767 1.00 87.50 133 THR A N 1
ATOM 1093 C CA . THR A 1 133 ? -18.288 -16.094 39.930 1.00 87.50 133 THR A CA 1
ATOM 1094 C C . THR A 1 133 ? -18.040 -14.608 39.663 1.00 87.50 133 THR A C 1
ATOM 1096 O O . THR A 1 133 ? -18.009 -14.137 38.526 1.00 87.50 133 THR A O 1
ATOM 1099 N N . LYS A 1 134 ? -17.860 -13.834 40.743 1.00 86.38 134 LYS A N 1
ATOM 1100 C CA . LYS A 1 134 ? -17.488 -12.412 40.638 1.00 86.38 134 LYS A CA 1
ATOM 1101 C C . LYS A 1 134 ? -16.076 -12.219 40.082 1.00 86.38 134 LYS A C 1
ATOM 1103 O O . LYS A 1 134 ? -15.863 -11.282 39.325 1.00 86.38 134 LYS A O 1
ATOM 1108 N N . ASP A 1 135 ? -15.149 -13.111 40.418 1.00 88.19 135 ASP A N 1
ATOM 1109 C CA . ASP A 1 135 ? -13.767 -13.017 39.942 1.00 88.19 135 ASP A CA 1
ATOM 1110 C C . ASP A 1 135 ? -13.695 -13.268 38.424 1.00 88.19 135 ASP A C 1
ATOM 1112 O O . ASP A 1 135 ? -13.032 -12.526 37.702 1.00 88.19 135 ASP A O 1
ATOM 1116 N N . GLU A 1 136 ? -14.470 -14.233 37.914 1.00 89.56 136 GLU A N 1
ATOM 1117 C CA . GLU A 1 136 ? -14.632 -14.470 36.469 1.00 89.56 136 GLU A CA 1
ATOM 1118 C C . GLU A 1 136 ? -15.276 -13.273 35.758 1.00 89.56 136 GLU A C 1
ATOM 1120 O O . GLU A 1 136 ? -14.896 -12.927 34.638 1.00 89.56 136 GLU A O 1
ATOM 1125 N N . GLN A 1 137 ? -16.239 -12.605 36.404 1.00 89.94 137 GLN A N 1
ATOM 1126 C CA . GLN A 1 137 ? -16.824 -11.380 35.866 1.00 89.94 137 GLN A CA 1
ATOM 1127 C C . GLN A 1 137 ? -15.756 -10.292 35.702 1.00 89.94 137 GLN A C 1
ATOM 1129 O O . GLN A 1 137 ? -15.675 -9.676 34.637 1.00 89.94 137 GLN A O 1
ATOM 1134 N N . ASP A 1 138 ? -14.938 -10.055 36.726 1.00 89.56 138 ASP A N 1
ATOM 1135 C CA . ASP A 1 138 ? -13.874 -9.054 36.665 1.00 89.56 138 ASP A CA 1
ATOM 1136 C C . ASP A 1 138 ? -12.825 -9.405 35.594 1.00 89.56 138 ASP A C 1
ATOM 1138 O O . ASP A 1 138 ? -12.370 -8.519 34.864 1.00 89.56 138 ASP A O 1
ATOM 1142 N N . GLU A 1 139 ? -12.502 -10.690 35.411 1.00 92.06 139 GLU A N 1
ATOM 1143 C CA . GLU A 1 139 ? -11.621 -11.149 34.332 1.00 92.06 139 GLU A CA 1
ATOM 1144 C C . GLU A 1 139 ? -12.203 -10.854 32.940 1.00 92.06 139 GLU A C 1
ATOM 1146 O O . GLU A 1 139 ? -11.517 -10.279 32.088 1.00 92.06 139 GLU A O 1
ATOM 1151 N N . VAL A 1 140 ? -13.481 -11.175 32.707 1.00 93.81 140 VAL A N 1
ATOM 1152 C CA . VAL A 1 140 ? -14.156 -10.865 31.437 1.00 93.81 140 VAL A CA 1
ATOM 1153 C C . VAL A 1 140 ? -14.156 -9.362 31.180 1.00 93.81 140 VAL A C 1
ATOM 1155 O O . VAL A 1 140 ? -13.880 -8.934 30.060 1.00 93.81 140 VAL A O 1
ATOM 1158 N N . P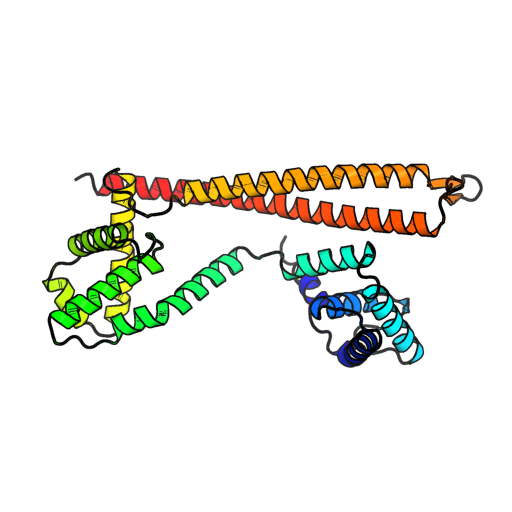HE A 1 141 ? -14.391 -8.532 32.197 1.00 94.19 141 PHE A N 1
ATOM 1159 C CA . PHE A 1 141 ? -14.371 -7.082 32.012 1.00 94.19 141 PHE A CA 1
ATOM 1160 C C . PHE A 1 141 ? -12.970 -6.513 31.772 1.00 94.19 141 PHE A C 1
ATOM 1162 O O . PHE A 1 141 ? -12.844 -5.547 31.019 1.00 94.19 141 PHE A O 1
ATOM 1169 N N . ASN A 1 142 ? -11.913 -7.132 32.300 1.00 94.25 142 ASN A N 1
ATOM 1170 C CA . ASN A 1 142 ? -10.546 -6.798 31.897 1.00 94.25 142 ASN A CA 1
ATOM 1171 C C . ASN A 1 142 ? -10.322 -7.092 30.406 1.00 94.25 142 ASN A C 1
ATOM 1173 O O . ASN A 1 142 ? -9.770 -6.251 29.693 1.00 94.25 142 ASN A O 1
ATOM 1177 N N . LYS A 1 143 ? -10.824 -8.230 29.903 1.00 95.69 143 LYS A N 1
ATOM 1178 C CA . LYS A 1 143 ? -10.784 -8.566 28.469 1.00 95.69 143 LYS A CA 1
ATOM 1179 C C . LYS A 1 143 ? -11.600 -7.585 27.629 1.00 95.69 143 LYS A C 1
ATOM 1181 O O . LYS A 1 143 ? -11.108 -7.140 26.597 1.00 95.69 143 LYS A O 1
ATOM 1186 N N . VAL A 1 144 ? -12.787 -7.181 28.091 1.00 96.12 144 VAL A N 1
ATOM 1187 C CA . VAL A 1 144 ? -13.612 -6.141 27.445 1.00 96.12 144 VAL A CA 1
ATOM 1188 C C . VAL A 1 144 ? -12.843 -4.826 27.329 1.00 96.12 144 VAL A C 1
ATOM 1190 O O . VAL A 1 144 ? -12.867 -4.203 26.275 1.00 96.12 144 VAL A O 1
ATOM 1193 N N . ILE A 1 145 ? -12.116 -4.405 28.366 1.00 96.25 145 ILE A N 1
ATOM 1194 C CA . ILE A 1 145 ? -11.319 -3.172 28.308 1.00 96.25 145 ILE A CA 1
ATOM 1195 C C . ILE A 1 145 ? -10.218 -3.284 27.243 1.00 96.25 145 ILE A C 1
ATOM 1197 O O . ILE A 1 145 ? -10.083 -2.376 26.422 1.00 96.25 145 ILE A O 1
ATOM 1201 N N . VAL A 1 146 ? -9.464 -4.391 27.216 1.00 96.25 146 VAL A N 1
ATOM 1202 C CA . VAL A 1 146 ? -8.433 -4.629 26.184 1.00 96.25 146 VAL A CA 1
ATOM 1203 C C . VAL A 1 146 ? -9.055 -4.620 24.787 1.00 96.25 146 VAL A C 1
ATOM 1205 O O . VAL A 1 146 ? -8.540 -3.983 23.870 1.00 96.25 146 VAL A O 1
ATOM 1208 N N . ASP A 1 147 ? -10.190 -5.292 24.633 1.00 96.25 147 ASP A N 1
ATOM 1209 C CA . ASP A 1 147 ? -10.926 -5.398 23.383 1.00 96.25 147 ASP A CA 1
ATOM 1210 C C . ASP A 1 147 ? -11.408 -4.028 22.874 1.00 96.25 147 ASP A C 1
ATOM 1212 O O . ASP A 1 147 ? -11.239 -3.730 21.690 1.00 96.25 147 ASP A O 1
ATOM 1216 N N . ILE A 1 148 ? -11.905 -3.156 23.757 1.00 95.94 148 ILE A N 1
ATOM 1217 C CA . ILE A 1 148 ? -12.263 -1.771 23.420 1.00 95.94 148 ILE A CA 1
ATOM 1218 C C . ILE A 1 148 ? -11.026 -0.988 22.964 1.00 95.94 148 ILE A C 1
ATOM 1220 O O . ILE A 1 148 ? -11.070 -0.342 21.918 1.00 95.94 148 ILE A O 1
ATOM 1224 N N . VAL A 1 149 ? -9.915 -1.057 23.708 1.00 94.56 149 VAL A N 1
ATOM 1225 C CA . VAL A 1 149 ? -8.682 -0.323 23.368 1.00 94.56 149 VAL A CA 1
ATOM 1226 C C . VAL A 1 149 ? -8.168 -0.714 21.982 1.00 94.56 149 VAL A C 1
ATOM 1228 O O . VAL A 1 149 ? -7.856 0.170 21.182 1.00 94.56 149 VAL A O 1
ATOM 1231 N N . VAL A 1 150 ? -8.110 -2.015 21.685 1.00 93.56 150 VAL A N 1
ATOM 1232 C CA . VAL A 1 150 ? -7.533 -2.528 20.435 1.00 93.56 150 VAL A CA 1
ATOM 1233 C C . VAL A 1 150 ? -8.462 -2.310 19.242 1.00 93.56 150 VAL A C 1
ATOM 1235 O O . VAL A 1 150 ? -8.006 -1.818 18.212 1.00 93.56 150 VAL A O 1
ATOM 1238 N N . ASN A 1 151 ? -9.756 -2.639 19.353 1.00 93.56 151 ASN A N 1
ATOM 1239 C CA . ASN A 1 151 ? -10.674 -2.524 18.211 1.00 93.56 151 ASN A CA 1
ATOM 1240 C C . ASN A 1 151 ? -11.004 -1.065 17.861 1.00 93.56 151 ASN A C 1
ATOM 1242 O O . ASN A 1 151 ? -11.281 -0.783 16.699 1.00 93.56 151 ASN A O 1
ATOM 1246 N N . MET A 1 152 ? -10.961 -0.147 18.834 1.00 92.25 152 MET A N 1
ATOM 1247 C CA . MET A 1 152 ? -11.270 1.274 18.620 1.00 92.25 152 MET A CA 1
ATOM 1248 C C . MET A 1 152 ? -10.018 2.159 18.493 1.00 92.25 152 MET A C 1
ATOM 1250 O O . MET A 1 152 ? -10.139 3.374 18.362 1.00 92.25 152 MET A O 1
ATOM 1254 N N . GLY A 1 153 ? -8.813 1.577 18.544 1.00 90.00 153 GLY A N 1
ATOM 1255 C CA . GLY A 1 153 ? -7.555 2.309 18.358 1.00 90.00 153 GLY A CA 1
ATOM 1256 C C . GLY A 1 153 ? -7.270 3.361 19.436 1.00 90.00 153 GLY A C 1
ATOM 1257 O O . GLY A 1 153 ? -6.715 4.419 19.142 1.00 90.00 153 GLY A O 1
ATOM 1258 N N . LEU A 1 154 ? -7.641 3.100 20.694 1.00 90.75 154 LEU A N 1
ATOM 1259 C CA . LEU A 1 154 ? -7.603 4.102 21.774 1.00 90.75 154 LEU A CA 1
ATOM 1260 C C . LEU A 1 154 ? -6.255 4.171 22.520 1.00 90.75 154 LEU A C 1
ATOM 1262 O O . LEU A 1 154 ? -6.183 4.737 23.617 1.00 90.75 154 LEU A O 1
ATOM 1266 N N . GLY A 1 155 ? -5.200 3.582 21.954 1.00 90.12 155 GLY A N 1
ATOM 1267 C CA . GLY A 1 155 ? -3.838 3.582 22.494 1.00 90.12 155 GLY A CA 1
ATOM 1268 C C . GLY A 1 155 ? -3.241 2.183 22.653 1.00 90.12 155 GLY A C 1
ATOM 1269 O O . GLY A 1 155 ? -3.780 1.197 22.156 1.00 90.12 155 GLY A O 1
ATOM 1270 N N . ASN A 1 156 ? -2.101 2.102 23.343 1.00 90.88 156 ASN A N 1
ATOM 1271 C CA . ASN A 1 156 ? -1.431 0.833 23.637 1.00 90.88 156 ASN A CA 1
ATOM 1272 C C . ASN A 1 156 ? -2.095 0.140 24.851 1.00 90.88 156 ASN A C 1
ATOM 1274 O O . ASN A 1 156 ? -2.093 0.741 25.929 1.00 90.88 156 ASN A O 1
ATOM 1278 N N . PRO A 1 157 ? -2.608 -1.104 24.732 1.00 91.75 157 PRO A N 1
ATOM 1279 C CA . PRO A 1 157 ? -3.191 -1.844 25.859 1.00 91.75 157 PRO A CA 1
ATOM 1280 C C . PRO A 1 157 ? -2.184 -2.204 26.968 1.00 91.75 157 PRO A C 1
ATOM 1282 O O . PRO A 1 157 ? -2.591 -2.490 28.089 1.00 91.75 157 PRO A O 1
ATOM 1285 N N . GLU A 1 158 ? -0.875 -2.156 26.707 1.00 91.25 158 GLU A N 1
ATOM 1286 C CA . GLU A 1 158 ? 0.159 -2.344 27.738 1.00 91.25 158 GLU A CA 1
ATOM 1287 C C . GLU A 1 158 ? 0.351 -1.096 28.619 1.00 91.25 158 GLU A C 1
ATOM 1289 O O . GLU A 1 158 ? 0.945 -1.159 29.699 1.00 91.25 158 GLU A O 1
ATOM 1294 N N . CYS A 1 159 ? -0.152 0.063 28.182 1.00 92.50 159 CYS A N 1
ATOM 1295 C CA . CYS A 1 159 ? -0.065 1.299 28.944 1.00 92.50 159 CYS A CA 1
ATOM 1296 C C . CYS A 1 159 ? -1.136 1.328 30.043 1.00 92.50 159 CYS A C 1
ATOM 1298 O O . CYS A 1 159 ? -2.337 1.385 29.772 1.00 92.50 159 CYS A O 1
ATOM 1300 N N . LYS A 1 160 ? -0.697 1.361 31.307 1.00 91.81 160 LYS A N 1
ATOM 1301 C CA . LYS A 1 160 ? -1.599 1.387 32.472 1.00 91.81 160 LYS A CA 1
ATOM 1302 C C . LYS A 1 160 ? -2.563 2.574 32.453 1.00 91.81 160 LYS A C 1
ATOM 1304 O O . LYS A 1 160 ? -3.720 2.407 32.828 1.00 91.81 160 LYS A O 1
ATOM 1309 N N . ASP A 1 161 ? -2.122 3.737 31.978 1.00 91.12 161 ASP A N 1
ATOM 1310 C CA . ASP A 1 161 ? -2.966 4.934 31.911 1.00 91.12 161 ASP A CA 1
ATOM 1311 C C . ASP A 1 161 ? -4.095 4.780 30.885 1.00 91.12 161 ASP A C 1
ATOM 1313 O O . ASP A 1 161 ? -5.239 5.135 31.172 1.00 91.12 161 ASP A O 1
ATOM 1317 N N . VAL A 1 162 ? -3.800 4.177 29.725 1.00 92.75 162 VAL A N 1
ATOM 1318 C CA . VAL A 1 162 ? -4.793 3.859 28.682 1.00 92.75 162 VAL A CA 1
ATOM 1319 C C . VAL A 1 162 ? -5.846 2.895 29.228 1.00 92.75 162 VAL A C 1
ATOM 1321 O O . VAL A 1 162 ? -7.049 3.107 29.039 1.00 92.75 162 VAL A O 1
ATOM 1324 N N . MET A 1 163 ? -5.408 1.861 29.950 1.00 94.44 163 MET A N 1
ATOM 1325 C CA . MET A 1 163 ? -6.299 0.878 30.568 1.00 94.44 163 MET A CA 1
ATOM 1326 C C . MET A 1 163 ? -7.164 1.504 31.668 1.00 94.44 163 MET A C 1
ATOM 1328 O O . MET A 1 163 ? -8.379 1.310 31.677 1.00 94.44 163 MET A O 1
ATOM 1332 N N . ALA A 1 164 ? -6.576 2.313 32.554 1.00 92.88 164 ALA A N 1
ATOM 1333 C CA . ALA A 1 164 ? -7.294 2.982 33.637 1.00 92.88 164 ALA A CA 1
ATOM 1334 C C . ALA A 1 164 ? -8.315 4.010 33.122 1.00 92.88 164 ALA A C 1
ATOM 1336 O O . ALA A 1 164 ? -9.412 4.136 33.666 1.00 92.88 164 ALA A O 1
ATOM 1337 N N . GLU A 1 165 ? -7.988 4.752 32.064 1.00 92.25 165 GLU A N 1
ATOM 1338 C CA . GLU A 1 165 ? -8.917 5.692 31.435 1.00 92.25 165 GLU A CA 1
ATOM 1339 C C . GLU A 1 165 ? -10.078 4.971 30.742 1.00 92.25 165 GLU A C 1
ATOM 1341 O O . GLU A 1 165 ? -11.235 5.349 30.931 1.00 92.25 165 GLU A O 1
ATOM 1346 N N . THR A 1 166 ? -9.794 3.882 30.025 1.00 95.06 166 THR A N 1
ATOM 1347 C CA . THR A 1 166 ? -10.834 3.054 29.396 1.00 95.06 166 THR A CA 1
ATOM 1348 C C . THR A 1 166 ? -11.733 2.396 30.437 1.00 95.06 166 THR A C 1
ATOM 1350 O O . THR A 1 166 ? -12.950 2.388 30.276 1.00 95.06 166 THR A O 1
ATOM 1353 N N . MET A 1 167 ? -11.170 1.936 31.556 1.00 94.88 167 MET A N 1
ATOM 1354 C CA . MET A 1 167 ? -11.945 1.416 32.681 1.00 94.88 167 MET A CA 1
ATOM 1355 C C . MET A 1 167 ? -12.869 2.481 33.289 1.00 94.88 167 MET A C 1
ATOM 1357 O O . MET A 1 167 ? -14.026 2.186 33.588 1.00 94.88 167 MET A O 1
ATOM 1361 N N . ARG A 1 168 ? -12.389 3.722 33.463 1.00 93.62 168 ARG A N 1
ATOM 1362 C CA . ARG A 1 168 ? -13.216 4.840 33.955 1.00 93.62 168 ARG A CA 1
ATOM 1363 C C . ARG A 1 168 ? -14.372 5.146 33.003 1.00 93.62 168 ARG A C 1
ATOM 1365 O O . ARG A 1 168 ? -15.501 5.258 33.469 1.00 93.62 168 ARG A O 1
ATOM 1372 N N . ALA A 1 169 ? -14.103 5.213 31.700 1.00 94.12 169 ALA A N 1
ATOM 1373 C CA . ALA A 1 169 ? -15.125 5.441 30.678 1.00 94.12 169 ALA A CA 1
ATOM 1374 C C . ALA A 1 169 ? -16.133 4.279 30.578 1.00 94.12 169 ALA A C 1
ATOM 1376 O O . ALA A 1 169 ? -17.325 4.500 30.394 1.00 94.12 169 ALA A O 1
ATOM 1377 N N . LEU A 1 170 ? -15.697 3.033 30.772 1.00 96.00 170 LEU A N 1
ATOM 1378 C CA . LEU A 1 170 ? -16.606 1.889 30.853 1.00 96.00 170 LEU A CA 1
ATOM 1379 C C . LEU A 1 170 ? -17.508 1.969 32.092 1.00 96.00 170 LEU A C 1
ATOM 1381 O O . LEU A 1 170 ? -18.713 1.752 32.000 1.00 96.00 170 LEU A O 1
ATOM 1385 N N . ASN A 1 171 ? -16.942 2.313 33.250 1.00 94.88 171 ASN A N 1
ATOM 1386 C CA . ASN A 1 171 ? -17.691 2.431 34.502 1.00 94.88 171 ASN A CA 1
ATOM 1387 C C . ASN A 1 171 ? -18.692 3.600 34.508 1.00 94.88 171 ASN A C 1
ATOM 1389 O O . ASN A 1 171 ? -19.634 3.560 35.295 1.00 94.88 171 ASN A O 1
ATOM 1393 N N . SER A 1 172 ? -18.519 4.624 33.661 1.00 92.81 172 SER A N 1
ATOM 1394 C CA . SER A 1 172 ? -19.520 5.689 33.501 1.00 92.81 172 SER A CA 1
ATOM 1395 C C . SER A 1 172 ? -20.730 5.264 32.667 1.00 92.81 172 SER A C 1
ATOM 1397 O O . SER A 1 172 ? -21.770 5.906 32.754 1.00 92.81 172 SER A O 1
ATOM 1399 N N . VAL A 1 173 ? -20.608 4.196 31.872 1.00 93.19 173 VAL A N 1
ATOM 1400 C CA . VAL A 1 173 ? -21.690 3.669 31.017 1.00 93.19 173 VAL A CA 1
ATOM 1401 C C . VAL A 1 173 ? -22.342 2.434 31.633 1.00 93.19 173 VAL A C 1
ATOM 1403 O O . VAL A 1 173 ? -23.535 2.214 31.462 1.00 93.19 173 VAL A O 1
ATOM 1406 N N . MET A 1 174 ? -21.568 1.621 32.356 1.00 93.50 174 MET A N 1
ATOM 1407 C CA . MET A 1 174 ? -22.029 0.364 32.936 1.00 93.50 174 MET A CA 1
ATOM 1408 C C . MET A 1 174 ? -21.899 0.361 34.454 1.00 93.50 174 MET A C 1
ATOM 1410 O O . MET A 1 174 ? -20.795 0.344 35.010 1.00 93.50 174 MET A O 1
ATOM 1414 N N . SER A 1 175 ? -23.040 0.262 35.132 1.00 93.19 175 SER A N 1
ATOM 1415 C CA . SER A 1 175 ? -23.085 -0.027 36.562 1.00 93.19 175 SER A CA 1
ATOM 1416 C C . SER A 1 175 ? -22.686 -1.481 36.851 1.00 93.19 175 SER A C 1
ATOM 1418 O O . SER A 1 175 ? -22.639 -2.336 35.964 1.00 93.19 175 SER A O 1
ATOM 1420 N N . ARG A 1 176 ? -22.462 -1.815 38.130 1.00 89.25 176 ARG A N 1
ATOM 1421 C CA . ARG A 1 176 ? -22.219 -3.211 38.546 1.00 89.25 176 ARG A CA 1
ATOM 1422 C C . ARG A 1 176 ? -23.360 -4.154 38.142 1.00 89.25 176 ARG A C 1
ATOM 1424 O O . ARG A 1 176 ? -23.096 -5.293 37.771 1.00 89.25 176 ARG A O 1
ATOM 1431 N N . SER A 1 177 ? -24.611 -3.692 38.184 1.00 91.81 177 SER A N 1
ATOM 1432 C CA . SER A 1 177 ? -25.757 -4.488 37.731 1.00 91.81 177 SER A CA 1
ATOM 1433 C C . SER A 1 177 ? -25.766 -4.700 36.220 1.00 91.81 177 SER A C 1
ATOM 1435 O O . SER A 1 177 ? -26.129 -5.784 35.774 1.00 91.81 177 SER A O 1
ATOM 1437 N N . ASP A 1 178 ? -25.331 -3.716 35.432 1.00 93.88 178 ASP A N 1
ATOM 1438 C CA . ASP A 1 178 ? -25.278 -3.851 33.969 1.00 93.88 178 ASP A CA 1
ATOM 1439 C C . ASP A 1 178 ? -24.193 -4.840 33.559 1.00 93.88 178 ASP A C 1
ATOM 1441 O O . ASP A 1 178 ? -24.406 -5.674 32.683 1.00 93.88 178 ASP A O 1
ATOM 1445 N N . LYS A 1 179 ? -23.061 -4.825 34.272 1.00 92.94 179 LYS A N 1
ATOM 1446 C CA . LYS A 1 179 ? -21.997 -5.819 34.112 1.00 92.94 179 LYS A CA 1
ATOM 1447 C C . LYS A 1 179 ? -22.471 -7.242 34.409 1.00 92.94 179 LYS A C 1
ATOM 1449 O O . LYS A 1 179 ? -22.113 -8.170 33.689 1.00 92.94 179 LYS A O 1
ATOM 1454 N N . ALA A 1 180 ? -23.301 -7.417 35.440 1.00 91.38 180 ALA A N 1
ATOM 1455 C CA . ALA A 1 180 ? -23.908 -8.709 35.767 1.00 91.38 180 ALA A CA 1
ATOM 1456 C C . ALA A 1 180 ? -24.901 -9.172 34.699 1.00 91.38 180 ALA A C 1
ATOM 1458 O O . ALA A 1 180 ? -24.884 -10.336 34.324 1.00 91.38 180 ALA A O 1
ATOM 1459 N N . LYS A 1 181 ? -25.713 -8.264 34.153 1.00 93.06 181 LYS A N 1
ATOM 1460 C CA . LYS A 1 181 ? -26.637 -8.593 33.060 1.00 93.06 181 LYS A CA 1
ATOM 1461 C C . LYS A 1 181 ? -25.904 -8.938 31.765 1.00 93.06 181 LYS A C 1
ATOM 1463 O O . LYS A 1 181 ? -26.280 -9.896 31.098 1.00 93.06 181 LYS A O 1
ATOM 1468 N N . PHE A 1 182 ? -24.842 -8.207 31.429 1.00 94.38 182 PHE A N 1
ATOM 1469 C CA . PHE A 1 182 ? -24.066 -8.415 30.203 1.00 94.38 182 PHE A CA 1
ATOM 1470 C C . PHE A 1 182 ? -23.552 -9.855 30.075 1.00 94.38 182 PHE A C 1
ATOM 1472 O O . PHE A 1 182 ? -23.706 -10.475 29.026 1.00 94.38 182 PHE A O 1
ATOM 1479 N N . VAL A 1 183 ? -23.009 -10.415 31.160 1.00 92.75 183 VAL A N 1
ATOM 1480 C CA . VAL A 1 183 ? -22.482 -11.790 31.170 1.00 92.75 183 VAL A CA 1
ATOM 1481 C C . VAL A 1 183 ? -23.572 -12.869 31.191 1.00 92.75 183 VAL A C 1
ATOM 1483 O O . VAL A 1 183 ? -23.258 -14.042 31.038 1.00 92.75 183 VAL A O 1
ATOM 1486 N N . THR A 1 184 ? -24.847 -12.495 31.352 1.00 92.31 184 THR A N 1
ATOM 1487 C CA . THR A 1 184 ? -25.996 -13.415 31.232 1.00 92.31 184 THR A CA 1
ATOM 1488 C C . THR A 1 184 ? -26.665 -13.381 29.860 1.00 92.31 184 THR A C 1
ATOM 1490 O O . THR A 1 184 ? -27.511 -14.226 29.584 1.00 92.31 184 THR A O 1
ATOM 1493 N N . LEU A 1 185 ? -26.301 -12.419 29.002 1.00 93.69 185 LEU A N 1
ATOM 1494 C CA . LEU A 1 185 ? -26.825 -12.333 27.639 1.00 93.69 185 LEU A CA 1
ATOM 1495 C C . LEU A 1 185 ? -26.417 -13.557 26.827 1.00 93.69 185 LEU A C 1
ATOM 1497 O O . LEU A 1 185 ? -25.322 -14.103 27.027 1.00 93.69 185 LEU A O 1
ATOM 1501 N N . ASP A 1 186 ? -27.264 -13.931 25.869 1.00 93.31 186 ASP A N 1
ATOM 1502 C CA . ASP A 1 186 ? -26.898 -14.946 24.893 1.00 93.31 186 ASP A CA 1
ATOM 1503 C C . ASP A 1 186 ? -25.743 -14.464 24.003 1.00 93.31 186 ASP A C 1
ATOM 1505 O O . ASP A 1 186 ? -25.396 -13.281 23.951 1.00 93.31 186 ASP A O 1
ATOM 1509 N N . ARG A 1 187 ? -25.126 -15.386 23.266 1.00 93.25 187 ARG A N 1
ATOM 1510 C CA . ARG A 1 187 ? -23.950 -15.082 22.445 1.00 93.25 187 ARG A CA 1
ATOM 1511 C C . ARG A 1 187 ? -24.185 -13.954 21.429 1.00 93.25 187 ARG A C 1
ATOM 1513 O O . ARG A 1 187 ? -23.276 -13.168 21.157 1.00 93.25 187 ARG A O 1
ATOM 1520 N N . LYS A 1 188 ? -25.368 -13.896 20.811 1.00 94.62 188 LYS A N 1
ATOM 1521 C CA . LYS A 1 188 ? -25.678 -12.920 19.758 1.00 94.62 188 LYS A CA 1
ATOM 1522 C C . LYS A 1 188 ? -25.930 -11.545 20.370 1.00 94.62 188 LYS A C 1
ATOM 1524 O O . LYS A 1 188 ? -25.370 -10.562 19.887 1.00 94.62 188 LYS A O 1
ATOM 1529 N N . GLU A 1 189 ? -26.728 -11.492 21.427 1.00 95.19 189 GLU A N 1
ATOM 1530 C CA . GLU A 1 189 ? -27.034 -10.281 22.183 1.00 95.19 189 GLU A CA 1
ATOM 1531 C C . GLU A 1 189 ? -25.779 -9.714 22.842 1.00 95.19 189 GLU A C 1
ATOM 1533 O O . GLU A 1 189 ? -25.529 -8.514 22.752 1.00 95.19 189 GLU A O 1
ATOM 1538 N N . ARG A 1 190 ? -24.925 -10.569 23.418 1.00 95.06 190 ARG A N 1
ATOM 1539 C CA . ARG A 1 190 ? -23.661 -10.151 24.032 1.00 95.06 190 ARG A CA 1
ATOM 1540 C C . ARG A 1 190 ? -22.701 -9.549 23.012 1.00 95.06 190 ARG A C 1
ATOM 1542 O O . ARG A 1 190 ? -22.054 -8.549 23.306 1.00 95.06 190 ARG A O 1
ATOM 1549 N N . LEU A 1 191 ? -22.634 -10.104 21.798 1.00 95.25 191 LEU A N 1
ATOM 1550 C CA . LEU A 1 191 ? -21.833 -9.529 20.715 1.00 95.25 191 LEU A CA 1
ATOM 1551 C C . LEU A 1 191 ? -22.364 -8.158 20.268 1.00 95.25 191 LEU A C 1
ATOM 1553 O O . LEU A 1 191 ? -21.563 -7.268 19.991 1.00 95.25 191 LEU A O 1
ATOM 1557 N N . MET A 1 192 ? -23.686 -7.988 20.174 1.00 96.12 192 MET A N 1
ATOM 1558 C CA . MET A 1 192 ? -24.295 -6.691 19.851 1.00 96.12 192 MET A CA 1
ATOM 1559 C C . MET A 1 192 ? -24.016 -5.671 20.957 1.00 96.12 192 MET A C 1
ATOM 1561 O O . MET A 1 192 ? -23.445 -4.623 20.677 1.00 96.12 192 MET A O 1
ATOM 1565 N N . ALA A 1 193 ? -24.272 -6.034 22.215 1.00 95.75 193 ALA A N 1
ATOM 1566 C CA . ALA A 1 193 ? -23.985 -5.186 23.366 1.00 95.75 193 ALA A CA 1
ATOM 1567 C C . ALA A 1 193 ? -22.498 -4.804 23.448 1.00 95.75 193 ALA A C 1
ATOM 1569 O O . ALA A 1 193 ? -22.173 -3.657 23.735 1.00 95.75 193 ALA A O 1
ATOM 1570 N N . LEU A 1 194 ? -21.580 -5.733 23.154 1.00 96.12 194 LEU A N 1
ATOM 1571 C CA . LEU A 1 194 ? -20.145 -5.448 23.131 1.00 96.12 194 LEU A CA 1
ATOM 1572 C C . LEU A 1 194 ? -19.791 -4.403 22.065 1.00 96.12 194 LEU A C 1
ATOM 1574 O O . LEU A 1 194 ? -18.980 -3.521 22.337 1.00 96.12 194 LEU A O 1
ATOM 1578 N N . LYS A 1 195 ? -20.396 -4.471 20.872 1.00 95.62 195 LYS A N 1
ATOM 1579 C CA . LYS A 1 195 ? -20.195 -3.460 19.821 1.00 95.62 195 LYS A CA 1
ATOM 1580 C C . LYS A 1 195 ? -20.681 -2.085 20.270 1.00 95.62 195 LYS A C 1
ATOM 1582 O O . LYS A 1 195 ? -19.918 -1.129 20.169 1.00 95.62 195 LYS A O 1
ATOM 1587 N N . ASP A 1 196 ? -21.874 -2.012 20.847 1.00 96.00 196 ASP A N 1
ATOM 1588 C CA . ASP A 1 196 ? -22.441 -0.748 21.321 1.00 96.00 196 ASP A CA 1
ATOM 1589 C C . ASP A 1 196 ? -21.578 -0.142 22.442 1.00 96.00 196 ASP A C 1
ATOM 1591 O O . ASP A 1 196 ? -21.227 1.037 22.410 1.00 96.00 196 ASP A O 1
ATOM 1595 N N . ILE A 1 197 ? -21.145 -0.965 23.407 1.00 96.31 197 ILE A N 1
ATOM 1596 C CA . ILE A 1 197 ? -20.260 -0.531 24.498 1.00 96.31 197 ILE A CA 1
ATOM 1597 C C . ILE A 1 197 ? -18.926 -0.011 23.945 1.00 96.31 197 ILE A C 1
ATOM 1599 O O . ILE A 1 197 ? -18.442 1.018 24.422 1.00 96.31 197 ILE A O 1
ATOM 1603 N N . ARG A 1 198 ? -18.330 -0.673 22.939 1.00 95.56 198 ARG A N 1
ATOM 1604 C CA . ARG A 1 198 ? -17.088 -0.200 22.295 1.00 95.56 198 ARG A CA 1
ATOM 1605 C C . ARG A 1 198 ? -17.252 1.213 21.747 1.00 95.56 198 ARG A C 1
ATOM 1607 O O . ARG A 1 198 ? -16.403 2.060 22.020 1.00 95.56 198 ARG A O 1
ATOM 1614 N N . GLU A 1 199 ? -18.327 1.465 21.008 1.00 95.06 199 GLU A N 1
ATOM 1615 C CA . GLU A 1 199 ? -18.589 2.763 20.382 1.00 95.06 199 GLU A CA 1
ATOM 1616 C C . GLU A 1 199 ? -18.833 3.861 21.423 1.00 95.06 199 GLU A C 1
ATOM 1618 O O . GLU A 1 199 ? -18.222 4.930 21.344 1.00 95.06 199 GLU A O 1
ATOM 1623 N N . ILE A 1 200 ? -19.645 3.584 22.448 1.00 94.12 200 ILE A N 1
ATOM 1624 C CA . ILE A 1 200 ? -19.950 4.558 23.506 1.00 94.12 200 ILE A CA 1
ATOM 1625 C C . ILE A 1 200 ? -18.688 4.893 24.314 1.00 94.12 200 ILE A C 1
ATOM 1627 O O . ILE A 1 200 ? -18.368 6.067 24.514 1.00 94.12 200 ILE A O 1
ATOM 1631 N N . VAL A 1 201 ? -17.935 3.880 24.758 1.00 95.06 201 VAL A N 1
ATOM 1632 C CA . VAL A 1 201 ? -16.709 4.083 25.548 1.00 95.06 201 VAL A CA 1
ATOM 1633 C C . VAL A 1 201 ? -15.647 4.820 24.729 1.00 95.06 201 VAL A C 1
ATOM 1635 O O . VAL A 1 201 ? -14.996 5.727 25.254 1.00 95.06 201 VAL A O 1
ATOM 1638 N N . ALA A 1 202 ? -15.495 4.491 23.442 1.00 92.88 202 ALA A N 1
ATOM 1639 C CA . ALA A 1 202 ? -14.615 5.229 22.539 1.00 92.88 202 ALA A CA 1
ATOM 1640 C C . ALA A 1 202 ? -15.031 6.702 22.421 1.00 92.88 202 ALA A C 1
ATOM 1642 O O . ALA A 1 202 ? -14.180 7.581 22.566 1.00 92.88 202 ALA A O 1
ATOM 1643 N N . GLY A 1 203 ? -16.327 6.978 22.241 1.00 91.06 203 GLY A N 1
ATOM 1644 C CA . GLY A 1 203 ? -16.872 8.336 22.192 1.00 91.06 203 GLY A CA 1
ATOM 1645 C C . GLY A 1 203 ? -16.550 9.154 23.446 1.00 91.06 203 GLY A C 1
ATOM 1646 O O . GLY A 1 203 ? -16.061 10.277 23.335 1.00 91.06 203 GLY A O 1
ATOM 1647 N N . ILE A 1 204 ? -16.721 8.571 24.638 1.00 90.75 204 ILE A N 1
ATOM 1648 C CA . ILE A 1 204 ? -16.386 9.227 25.916 1.00 90.75 204 ILE A CA 1
ATOM 1649 C C . ILE A 1 204 ? -14.893 9.556 25.996 1.00 90.75 204 ILE A C 1
ATOM 1651 O O . ILE A 1 204 ? -14.520 10.659 26.397 1.00 90.75 204 ILE A O 1
ATOM 1655 N N . ARG A 1 205 ? -14.015 8.626 25.603 1.00 91.00 205 ARG A N 1
ATOM 1656 C CA . ARG A 1 205 ? -12.564 8.872 25.618 1.00 91.00 205 ARG A CA 1
ATOM 1657 C C . ARG A 1 205 ? -12.155 9.962 24.631 1.00 91.00 205 ARG A C 1
ATOM 1659 O O . ARG A 1 205 ? -11.365 10.835 24.982 1.00 91.00 205 ARG A O 1
ATOM 1666 N N . ILE A 1 206 ? -12.720 9.945 23.425 1.00 89.00 206 ILE A N 1
ATOM 1667 C CA . ILE A 1 206 ? -12.498 10.977 22.405 1.00 89.00 206 ILE A CA 1
ATOM 1668 C C . ILE A 1 206 ? -12.959 12.351 22.921 1.00 89.00 206 ILE A C 1
ATOM 1670 O O . ILE A 1 206 ? -12.221 13.333 22.812 1.00 89.00 206 ILE A O 1
ATOM 1674 N N . PHE A 1 207 ? -14.133 12.418 23.554 1.00 88.31 207 PHE A N 1
ATOM 1675 C CA . PHE A 1 207 ? -14.656 13.639 24.167 1.00 88.31 207 PHE A CA 1
ATOM 1676 C C . PHE A 1 207 ? -13.756 14.162 25.297 1.00 88.31 207 PHE A C 1
ATOM 1678 O O . PHE A 1 207 ? -13.417 15.348 25.321 1.00 88.31 207 PHE A O 1
ATOM 1685 N N . ASN A 1 208 ? -13.315 13.288 26.205 1.00 88.19 208 ASN A N 1
ATOM 1686 C CA . ASN A 1 208 ? -12.432 13.656 27.315 1.00 88.19 208 ASN A CA 1
ATOM 1687 C C . ASN A 1 208 ? -11.074 14.174 26.829 1.00 88.19 208 ASN A C 1
ATOM 1689 O O . ASN A 1 208 ? -10.555 15.145 27.389 1.00 88.19 208 ASN A O 1
ATOM 1693 N N . LYS A 1 209 ? -10.539 13.577 25.756 1.00 86.50 209 LYS A N 1
ATOM 1694 C CA . LYS A 1 209 ? -9.335 14.061 25.075 1.00 86.50 209 LYS A CA 1
ATOM 1695 C C . LYS A 1 209 ? -9.541 15.461 24.508 1.00 86.50 209 LYS A C 1
ATOM 1697 O O . LYS A 1 209 ? -8.718 16.336 24.760 1.00 86.50 209 LYS A O 1
ATOM 1702 N N . HIS A 1 210 ? -10.634 15.687 23.778 1.00 85.00 210 HIS A N 1
ATOM 1703 C CA . HIS A 1 210 ? -10.916 16.993 23.175 1.00 85.00 210 HIS A CA 1
ATOM 1704 C C . HIS A 1 210 ? -11.194 18.086 24.221 1.00 85.00 210 HIS A C 1
ATOM 1706 O O . HIS A 1 210 ? -10.830 19.238 24.021 1.00 85.00 210 HIS A O 1
ATOM 1712 N N . SER A 1 211 ? -11.794 17.729 25.358 1.00 83.06 211 SER A N 1
ATOM 1713 C CA . SER A 1 211 ? -12.099 18.658 26.460 1.00 83.06 211 SER A CA 1
ATOM 1714 C C . SER A 1 211 ? -10.869 19.088 27.273 1.00 83.06 211 SER A C 1
ATOM 1716 O O . SER A 1 211 ? -10.997 19.888 28.193 1.00 83.06 211 SER A O 1
ATOM 1718 N N . GLY A 1 212 ? -9.683 18.533 26.992 1.00 74.19 212 GLY A N 1
ATOM 1719 C CA . GLY A 1 212 ? -8.464 18.789 27.766 1.00 74.19 212 GLY A CA 1
ATOM 1720 C C . GLY A 1 212 ? -8.416 18.081 29.127 1.00 74.19 212 GLY A C 1
ATOM 1721 O O . GLY A 1 212 ? -7.498 18.324 29.905 1.00 74.19 212 GLY A O 1
ATOM 1722 N N . ASN A 1 213 ? -9.370 17.185 29.413 1.00 62.25 213 ASN A N 1
ATOM 1723 C CA . ASN A 1 213 ? -9.483 16.506 30.706 1.00 62.25 213 ASN A CA 1
ATOM 1724 C C . ASN A 1 213 ? -8.488 15.348 30.854 1.00 62.25 213 ASN A C 1
ATOM 1726 O O . ASN A 1 213 ? -8.039 15.053 31.962 1.00 62.25 213 ASN A O 1
ATOM 1730 N N . THR A 1 214 ? -8.190 14.614 29.777 1.00 62.59 214 THR A N 1
ATOM 1731 C CA . THR A 1 214 ? -7.207 13.513 29.786 1.00 62.59 214 THR A CA 1
ATOM 1732 C C . THR A 1 214 ? -6.893 13.078 28.356 1.00 62.59 214 THR A C 1
ATOM 1734 O O . THR A 1 214 ? -7.806 12.782 27.596 1.00 62.59 214 THR A O 1
ATOM 1737 N N . ALA A 1 215 ? -5.616 13.037 27.973 1.00 60.78 215 ALA A N 1
ATOM 1738 C CA . ALA A 1 215 ? -5.180 12.645 26.627 1.00 60.78 215 ALA A CA 1
ATOM 1739 C C . ALA A 1 215 ? -4.155 11.498 26.672 1.00 60.78 215 ALA A C 1
ATOM 1741 O O . ALA A 1 215 ? -3.209 11.468 25.881 1.00 60.78 215 ALA A O 1
ATOM 1742 N N . ASN A 1 216 ? -4.295 10.564 27.616 1.00 70.38 216 ASN A N 1
ATOM 1743 C CA . ASN A 1 216 ? -3.235 9.595 27.869 1.00 70.38 216 ASN A CA 1
ATOM 1744 C C . ASN A 1 216 ? -3.229 8.502 26.790 1.00 70.38 216 ASN A C 1
ATOM 1746 O O . ASN A 1 216 ? -4.145 7.688 26.675 1.00 70.38 216 ASN A O 1
ATOM 1750 N N . GLY A 1 217 ? -2.169 8.494 25.979 1.00 76.31 217 GLY A N 1
ATOM 1751 C CA . GLY A 1 217 ? -1.832 7.404 25.060 1.00 76.31 217 GLY A CA 1
ATOM 1752 C C . GLY A 1 217 ? -2.665 7.295 23.776 1.00 76.31 217 GLY A C 1
ATOM 1753 O O . GLY A 1 217 ? -2.367 6.422 22.963 1.00 76.31 217 GLY A O 1
ATOM 1754 N N . MET A 1 218 ? -3.663 8.158 23.547 1.00 85.12 218 MET A N 1
ATOM 1755 C CA . MET A 1 218 ? -4.424 8.168 22.290 1.00 85.12 218 MET A CA 1
ATOM 1756 C C . MET A 1 218 ? -3.718 9.015 21.226 1.00 85.12 218 MET A C 1
ATOM 1758 O O . MET A 1 218 ? -3.540 10.224 21.397 1.00 85.12 218 MET A O 1
ATOM 1762 N N . ALA A 1 219 ? -3.402 8.401 20.087 1.00 84.75 219 ALA A N 1
ATOM 1763 C CA . ALA A 1 219 ? -2.748 9.056 18.960 1.00 84.75 219 ALA A CA 1
ATOM 1764 C C . ALA A 1 219 ? -3.550 10.260 18.429 1.00 84.75 219 ALA A C 1
ATOM 1766 O O . ALA A 1 219 ? -4.781 10.242 18.363 1.00 84.75 219 ALA A O 1
ATOM 1767 N N . ASP A 1 220 ? -2.854 11.335 18.065 1.00 86.75 220 ASP A N 1
ATOM 1768 C CA . ASP A 1 220 ? -3.430 12.467 17.334 1.00 86.75 220 ASP A CA 1
ATOM 1769 C C . ASP A 1 220 ? -3.447 12.136 15.837 1.00 86.75 220 ASP A C 1
ATOM 1771 O O . ASP A 1 220 ? -2.542 12.508 15.092 1.00 86.75 220 ASP A O 1
ATOM 1775 N N . LEU A 1 221 ? -4.442 11.340 15.427 1.00 87.81 221 LEU A N 1
ATOM 1776 C CA . LEU A 1 221 ? -4.563 10.857 14.050 1.00 87.81 221 LEU A CA 1
ATOM 1777 C C . LEU A 1 221 ? -4.605 11.997 13.019 1.00 87.81 221 LEU A C 1
ATOM 1779 O O . LEU A 1 221 ? -3.847 11.894 12.055 1.00 87.81 221 LEU A O 1
ATOM 1783 N N . PRO A 1 222 ? -5.381 13.090 13.203 1.00 88.88 222 PRO A N 1
ATOM 1784 C CA . PRO A 1 222 ? -5.346 14.232 12.288 1.00 88.88 222 PRO A CA 1
ATOM 1785 C C . PRO A 1 222 ? -3.932 14.765 12.053 1.00 88.88 222 PRO A C 1
ATOM 1787 O O . PRO A 1 222 ? -3.492 14.887 10.911 1.00 88.88 222 PRO A O 1
ATOM 1790 N N . LYS A 1 223 ? -3.189 15.017 13.135 1.00 90.25 223 LYS A N 1
ATOM 1791 C CA . LYS A 1 223 ? -1.826 15.543 13.050 1.00 90.25 223 LYS A CA 1
ATOM 1792 C C . LYS A 1 223 ? -0.854 14.543 12.431 1.00 90.25 223 LYS A C 1
ATOM 1794 O O . LYS A 1 223 ? -0.033 14.932 11.606 1.00 90.25 223 LYS A O 1
ATOM 1799 N N . ILE A 1 224 ? -0.926 13.270 12.825 1.00 92.31 224 ILE A N 1
ATOM 1800 C CA . ILE A 1 224 ? -0.050 12.210 12.301 1.00 92.31 224 ILE A CA 1
ATOM 1801 C C . ILE A 1 224 ? -0.252 12.051 10.796 1.00 92.31 224 ILE A C 1
ATOM 1803 O O . ILE A 1 224 ? 0.724 11.935 10.056 1.00 92.31 224 ILE A O 1
ATOM 1807 N N . ILE A 1 225 ? -1.502 12.056 10.339 1.00 92.56 225 ILE A N 1
ATOM 1808 C CA . ILE A 1 225 ? -1.835 11.886 8.927 1.00 92.56 225 ILE A CA 1
ATOM 1809 C C . ILE A 1 225 ? -1.370 13.100 8.108 1.00 92.56 225 ILE A C 1
ATOM 1811 O O . ILE A 1 225 ? -0.751 12.903 7.064 1.00 92.56 225 ILE A O 1
ATOM 1815 N N . ASP A 1 226 ? -1.552 14.331 8.602 1.00 93.62 226 ASP A N 1
ATOM 1816 C CA . ASP A 1 226 ? -1.010 15.533 7.947 1.00 93.62 226 ASP A CA 1
ATOM 1817 C C . ASP A 1 226 ? 0.521 15.502 7.858 1.00 93.62 226 ASP A C 1
ATOM 1819 O O . ASP A 1 226 ? 1.098 15.748 6.800 1.00 93.62 226 ASP A O 1
ATOM 1823 N N . GLN A 1 227 ? 1.197 15.166 8.960 1.00 95.38 227 GLN A N 1
ATOM 1824 C CA . GLN A 1 227 ? 2.656 15.064 8.982 1.00 95.38 227 GLN A CA 1
ATOM 1825 C C . GLN A 1 227 ? 3.159 13.972 8.037 1.00 95.38 227 GLN A C 1
ATOM 1827 O O . GLN A 1 227 ? 4.157 14.175 7.344 1.00 95.38 227 GLN A O 1
ATOM 1832 N N . SER A 1 228 ? 2.465 12.833 7.979 1.00 95.19 228 SER A N 1
ATOM 1833 C CA . SER A 1 228 ? 2.801 11.739 7.064 1.00 95.19 228 SER A CA 1
ATOM 1834 C C . SER A 1 228 ? 2.630 12.181 5.613 1.00 95.19 228 SER A C 1
ATOM 1836 O O . SER A 1 228 ? 3.532 11.971 4.809 1.00 95.19 228 SER A O 1
ATOM 1838 N N . HIS A 1 229 ? 1.526 12.867 5.298 1.00 96.06 229 HIS A N 1
ATOM 1839 C CA . HIS A 1 229 ? 1.274 13.425 3.973 1.00 96.06 229 HIS A CA 1
ATOM 1840 C C . HIS A 1 229 ? 2.384 14.392 3.540 1.00 96.06 229 HIS A C 1
ATOM 1842 O O . HIS A 1 229 ? 2.968 14.205 2.474 1.00 96.06 229 HIS A O 1
ATOM 1848 N N . GLU A 1 230 ? 2.719 15.391 4.364 1.00 96.94 230 GLU A N 1
ATOM 1849 C CA . GLU A 1 230 ? 3.773 16.359 4.025 1.00 96.94 230 GLU A CA 1
ATOM 1850 C C . GLU A 1 230 ? 5.146 15.692 3.880 1.00 96.94 230 GLU A C 1
ATOM 1852 O O . GLU A 1 230 ? 5.897 16.011 2.956 1.00 96.94 230 GLU A O 1
ATOM 1857 N N . SER A 1 231 ? 5.456 14.714 4.737 1.00 97.69 231 SER A N 1
ATOM 1858 C CA . SER A 1 231 ? 6.710 13.956 4.651 1.00 97.69 231 SER A CA 1
ATOM 1859 C C . SER A 1 231 ? 6.797 13.169 3.340 1.00 97.69 231 SER A C 1
ATOM 1861 O O . SER A 1 231 ? 7.796 13.259 2.626 1.00 97.69 231 SER A O 1
ATOM 1863 N N . THR A 1 232 ? 5.739 12.438 2.975 1.00 97.06 232 THR A N 1
ATOM 1864 C CA . THR A 1 232 ? 5.679 11.679 1.718 1.00 97.06 232 THR A CA 1
ATOM 1865 C C . THR A 1 232 ? 5.731 12.602 0.503 1.00 97.06 232 THR A C 1
ATOM 1867 O O . THR A 1 232 ? 6.472 12.326 -0.441 1.00 97.06 232 THR A O 1
ATOM 1870 N N . LYS A 1 233 ? 5.006 13.725 0.535 1.00 97.56 233 LYS A N 1
ATOM 1871 C CA . LYS A 1 233 ? 5.014 14.736 -0.528 1.00 97.56 233 LYS A CA 1
ATOM 1872 C C . LYS A 1 233 ? 6.417 15.281 -0.762 1.00 97.56 233 LYS A C 1
ATOM 1874 O O . LYS A 1 233 ? 6.856 15.343 -1.907 1.00 97.56 233 LYS A O 1
ATOM 1879 N N . SER A 1 234 ? 7.124 15.638 0.310 1.00 97.88 234 SER A N 1
ATOM 1880 C CA . SER A 1 234 ? 8.487 16.162 0.227 1.00 97.88 234 SER A CA 1
ATOM 1881 C C . SER A 1 234 ? 9.444 15.153 -0.412 1.00 97.88 234 SER A C 1
ATOM 1883 O O . SER A 1 234 ? 10.172 15.519 -1.334 1.00 97.88 234 SER A O 1
ATOM 1885 N N . ILE A 1 235 ? 9.389 13.880 0.000 1.00 98.00 235 ILE A N 1
ATOM 1886 C CA . ILE A 1 235 ? 10.214 12.811 -0.585 1.00 98.00 235 ILE A CA 1
ATOM 1887 C C . ILE A 1 235 ? 9.934 12.675 -2.085 1.00 98.00 235 ILE A C 1
ATOM 1889 O O . ILE A 1 235 ? 10.866 12.719 -2.884 1.00 98.00 235 ILE A O 1
ATOM 1893 N N . LEU A 1 236 ? 8.661 12.579 -2.483 1.00 97.81 236 LEU A N 1
ATOM 1894 C CA . LEU A 1 236 ? 8.288 12.437 -3.893 1.00 97.81 236 LEU A CA 1
ATOM 1895 C C . LEU A 1 236 ? 8.721 13.642 -4.738 1.00 97.81 236 LEU A C 1
ATOM 1897 O O . LEU A 1 236 ? 9.160 13.466 -5.872 1.00 97.81 236 LEU A O 1
ATOM 1901 N N . GLN A 1 237 ? 8.629 14.859 -4.196 1.00 97.88 237 GLN A N 1
ATOM 1902 C CA . GLN A 1 237 ? 9.068 16.074 -4.884 1.00 97.88 237 GLN A CA 1
ATOM 1903 C C . GLN A 1 237 ? 10.586 16.113 -5.077 1.00 97.88 237 GLN A C 1
ATOM 1905 O O . GLN A 1 237 ? 11.041 16.425 -6.175 1.00 97.88 237 GLN A O 1
ATOM 1910 N N . ILE A 1 238 ? 11.365 15.764 -4.047 1.00 98.06 238 ILE A N 1
ATOM 1911 C CA . ILE A 1 238 ? 12.830 15.678 -4.144 1.00 98.06 238 ILE A CA 1
ATOM 1912 C C . ILE A 1 238 ? 13.218 14.634 -5.196 1.00 98.06 238 ILE A C 1
ATOM 1914 O O . ILE A 1 238 ? 13.972 14.944 -6.117 1.00 98.06 238 ILE A O 1
ATOM 1918 N N . THR A 1 239 ? 12.634 13.434 -5.121 1.00 97.75 239 THR A N 1
ATOM 1919 C CA . THR A 1 239 ? 12.865 12.367 -6.101 1.00 97.75 239 THR A CA 1
ATOM 1920 C C . THR A 1 239 ? 12.499 12.804 -7.521 1.00 97.75 239 THR A C 1
ATOM 1922 O O . THR A 1 239 ? 13.250 12.537 -8.457 1.00 97.75 239 THR A O 1
ATOM 1925 N N . LEU A 1 240 ? 11.379 13.512 -7.712 1.00 98.19 240 LEU A N 1
ATOM 1926 C CA . LEU A 1 240 ? 10.986 14.016 -9.029 1.00 98.19 240 LEU A CA 1
ATOM 1927 C C . LEU A 1 240 ? 12.004 15.018 -9.588 1.00 98.19 240 LEU A C 1
ATOM 1929 O O . LEU A 1 240 ? 12.333 14.932 -10.769 1.00 98.19 240 LEU A O 1
ATOM 1933 N N . CYS A 1 241 ? 12.521 15.933 -8.764 1.00 98.06 241 CYS A N 1
ATOM 1934 C CA . CYS A 1 241 ? 13.559 16.876 -9.183 1.00 98.06 241 CYS A CA 1
ATOM 1935 C C . CYS A 1 241 ? 14.825 16.145 -9.654 1.00 98.06 241 CYS A C 1
ATOM 1937 O O . CYS A 1 241 ? 15.300 16.400 -10.759 1.00 98.06 241 CYS A O 1
ATOM 1939 N N . GLU A 1 242 ? 15.317 15.179 -8.872 1.00 97.75 242 GLU A N 1
ATOM 1940 C CA . GLU A 1 242 ? 16.500 14.383 -9.230 1.00 97.75 242 GLU A CA 1
ATOM 1941 C C . GLU A 1 242 ? 16.305 13.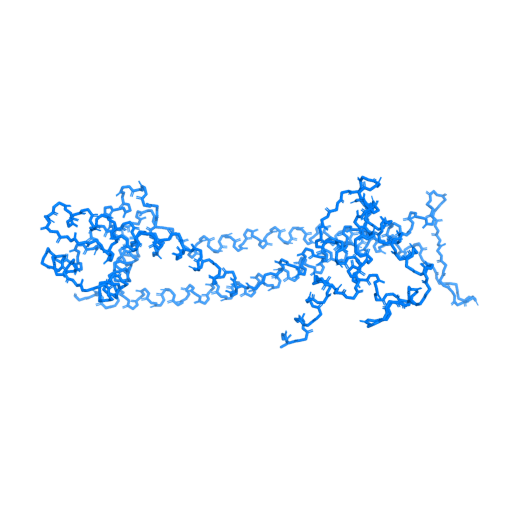616 -10.546 1.00 97.75 242 GLU A C 1
ATOM 1943 O O . GLU A 1 242 ? 17.201 13.575 -11.394 1.00 97.75 242 GLU A O 1
ATOM 1948 N N . ILE A 1 243 ? 15.120 13.030 -10.748 1.00 98.06 243 ILE A N 1
ATOM 1949 C CA . ILE A 1 243 ? 14.766 12.349 -11.998 1.00 98.06 243 ILE A CA 1
ATOM 1950 C C . ILE A 1 243 ? 14.756 13.341 -13.162 1.00 98.06 243 ILE A C 1
ATOM 1952 O O . ILE A 1 243 ? 15.332 13.055 -14.212 1.00 98.06 243 ILE A O 1
ATOM 1956 N N . MET A 1 244 ? 14.124 14.505 -12.991 1.00 97.81 244 MET A N 1
ATOM 1957 C CA . MET A 1 244 ? 14.020 15.520 -14.040 1.00 97.81 244 MET A CA 1
ATOM 1958 C C . MET A 1 244 ? 15.393 16.040 -14.475 1.00 97.81 244 MET A C 1
ATOM 1960 O O . MET A 1 244 ? 15.613 16.213 -15.674 1.00 97.81 244 MET A O 1
ATOM 1964 N N . ASP A 1 245 ? 16.338 16.207 -13.549 1.00 97.81 245 ASP A N 1
ATOM 1965 C CA . ASP A 1 245 ? 17.715 16.583 -13.882 1.00 97.81 245 ASP A CA 1
ATOM 1966 C C . ASP A 1 245 ? 18.383 15.540 -14.790 1.00 97.81 245 ASP A C 1
ATOM 1968 O O . ASP A 1 245 ? 18.992 15.889 -15.808 1.00 97.81 245 ASP A O 1
ATOM 1972 N N . LYS A 1 246 ? 18.223 14.243 -14.483 1.00 97.81 246 LYS A N 1
ATOM 1973 C CA . LYS A 1 246 ? 18.746 13.150 -15.323 1.00 97.81 246 LYS A CA 1
ATOM 1974 C C . LYS A 1 246 ? 18.064 13.095 -16.681 1.00 97.81 246 LYS A C 1
ATOM 1976 O O . LYS A 1 246 ? 18.740 12.984 -17.701 1.00 97.81 246 LYS A O 1
ATOM 1981 N N . VAL A 1 247 ? 16.742 13.215 -16.704 1.00 97.75 247 VAL A N 1
ATOM 1982 C CA . VAL A 1 247 ? 15.947 13.244 -17.932 1.00 97.75 247 VAL A CA 1
ATOM 1983 C C . VAL A 1 247 ? 16.396 14.381 -18.848 1.00 97.75 247 VAL A C 1
ATOM 1985 O O . VAL A 1 247 ? 16.613 14.151 -20.039 1.00 97.75 247 VAL A O 1
ATOM 1988 N N . ASN A 1 248 ? 16.564 15.590 -18.313 1.00 97.38 248 ASN A N 1
ATOM 1989 C CA . ASN A 1 248 ? 16.978 16.758 -19.087 1.00 97.38 248 ASN A CA 1
ATOM 1990 C C . ASN A 1 248 ? 18.402 16.595 -19.633 1.00 97.38 248 ASN A C 1
ATOM 1992 O O . ASN A 1 248 ? 18.644 16.879 -20.810 1.00 97.38 248 ASN A O 1
ATOM 1996 N N . LEU A 1 249 ? 19.324 16.084 -18.811 1.00 97.31 249 LEU A N 1
ATOM 1997 C CA . LEU A 1 249 ? 20.702 15.801 -19.214 1.00 97.31 249 LEU A CA 1
ATOM 1998 C C . LEU A 1 249 ? 20.759 14.785 -20.364 1.00 97.31 249 LEU A C 1
ATOM 2000 O O . LEU A 1 249 ? 21.361 15.060 -21.400 1.00 97.31 249 LEU A O 1
ATOM 2004 N N . LEU A 1 250 ? 20.100 13.635 -20.202 1.00 96.56 250 LEU A N 1
ATOM 2005 C CA . LEU A 1 250 ? 20.090 12.559 -21.196 1.00 96.56 250 LEU A CA 1
ATOM 2006 C C . LEU A 1 250 ? 19.374 12.991 -22.485 1.00 96.56 250 LEU A C 1
ATOM 2008 O O . LEU A 1 250 ? 19.867 12.731 -23.580 1.00 96.56 250 LEU A O 1
ATOM 2012 N N . THR A 1 251 ? 18.257 13.719 -22.368 1.00 96.12 251 THR A N 1
ATOM 2013 C CA . THR A 1 251 ? 17.537 14.276 -23.528 1.00 96.12 251 THR A CA 1
ATOM 2014 C C . THR A 1 251 ? 18.430 15.229 -24.319 1.00 96.12 251 THR A C 1
ATOM 2016 O O . THR A 1 251 ? 18.471 15.155 -25.547 1.00 96.12 251 THR A O 1
ATOM 2019 N N . SER A 1 252 ? 19.175 16.099 -23.631 1.00 95.06 252 SER A N 1
ATOM 2020 C CA . SER A 1 252 ? 20.095 17.045 -24.270 1.00 95.06 252 SER A CA 1
ATOM 2021 C C . SER A 1 252 ? 21.247 16.320 -24.968 1.00 95.06 252 SER A C 1
ATOM 2023 O O . SER A 1 252 ? 21.562 16.642 -26.111 1.00 95.06 252 SER A O 1
ATOM 2025 N N . ALA A 1 253 ? 21.831 15.306 -24.319 1.00 92.12 253 ALA A N 1
ATOM 2026 C CA . ALA A 1 253 ? 22.908 14.499 -24.891 1.00 92.12 253 ALA A CA 1
ATOM 2027 C C . ALA A 1 253 ? 22.466 13.769 -26.170 1.00 92.12 253 ALA A C 1
ATOM 2029 O O . ALA A 1 253 ? 23.147 13.850 -27.191 1.00 92.12 253 ALA A O 1
ATOM 2030 N N . LEU A 1 254 ? 21.296 13.121 -26.148 1.00 92.31 254 LEU A N 1
ATOM 2031 C CA . LEU A 1 254 ? 20.746 12.450 -27.328 1.00 92.31 254 LEU A CA 1
ATOM 2032 C C . LEU A 1 254 ? 20.382 13.440 -28.434 1.00 92.31 254 LEU A C 1
ATOM 2034 O O . LEU A 1 254 ? 20.680 13.189 -29.597 1.00 92.31 254 LEU A O 1
ATOM 2038 N N . SER A 1 255 ? 19.792 14.585 -28.085 1.00 91.19 255 SER A N 1
ATOM 2039 C CA . SER A 1 255 ? 19.431 15.615 -29.068 1.00 91.19 255 SER A CA 1
ATOM 2040 C C . SER A 1 255 ? 20.660 16.198 -29.768 1.00 91.19 255 SER A C 1
ATOM 2042 O O . SER A 1 255 ? 20.594 16.496 -30.953 1.00 91.19 255 SER A O 1
ATOM 2044 N N . ALA A 1 256 ? 21.787 16.335 -29.061 1.00 90.19 256 ALA A N 1
ATOM 2045 C CA . ALA A 1 256 ? 23.046 16.798 -29.643 1.00 90.19 256 ALA A CA 1
ATOM 2046 C C . ALA A 1 256 ? 23.711 15.747 -30.550 1.00 90.19 256 ALA A C 1
ATOM 2048 O O . ALA A 1 256 ? 24.409 16.108 -31.495 1.00 90.19 256 ALA A O 1
ATOM 2049 N N . ALA A 1 257 ? 23.489 14.461 -30.273 1.00 88.94 257 ALA A N 1
ATOM 2050 C CA . ALA A 1 257 ? 24.037 13.351 -31.048 1.00 88.94 257 ALA A CA 1
ATOM 2051 C C . ALA A 1 257 ? 23.199 13.000 -32.290 1.00 88.94 257 ALA A C 1
ATOM 2053 O O . ALA A 1 257 ? 23.644 12.207 -33.113 1.00 88.94 257 ALA A O 1
ATOM 2054 N N . ILE A 1 258 ? 21.996 13.556 -32.446 1.00 89.12 258 ILE A N 1
ATOM 2055 C CA . ILE A 1 258 ? 21.098 13.257 -33.564 1.00 89.12 258 ILE A CA 1
ATOM 2056 C C . ILE A 1 258 ? 21.069 14.442 -34.533 1.00 89.12 258 ILE A C 1
ATOM 2058 O O . ILE A 1 258 ? 20.749 15.565 -34.152 1.00 89.12 258 ILE A O 1
ATOM 2062 N N . ALA A 1 259 ? 21.333 14.185 -35.814 1.00 87.00 259 ALA A N 1
ATOM 2063 C CA . ALA A 1 259 ? 21.188 15.169 -36.882 1.00 87.00 259 ALA A CA 1
ATOM 2064 C C . ALA A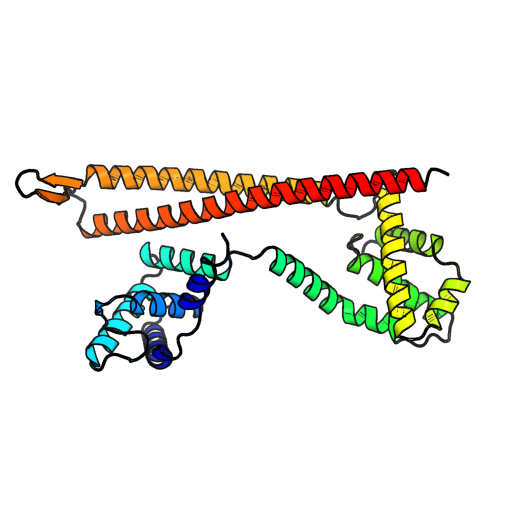 1 259 ? 20.289 14.634 -38.001 1.00 87.00 259 ALA A C 1
ATOM 2066 O O . ALA A 1 259 ? 20.255 13.439 -38.288 1.00 87.00 259 ALA A O 1
ATOM 2067 N N . TYR A 1 260 ? 19.550 15.530 -38.654 1.00 86.00 260 TYR A N 1
ATOM 2068 C CA . TYR A 1 260 ? 18.735 15.174 -39.812 1.00 86.00 260 TYR A CA 1
ATOM 2069 C C . TYR A 1 260 ? 19.502 15.466 -41.101 1.00 86.00 260 TYR A C 1
ATOM 2071 O O . TYR A 1 260 ? 19.786 16.623 -41.420 1.00 86.00 260 TYR A O 1
ATOM 2079 N N . ASP A 1 261 ? 19.817 14.420 -41.862 1.00 84.25 261 ASP A N 1
ATOM 2080 C CA . ASP A 1 261 ? 20.398 14.563 -43.189 1.00 84.25 261 ASP A CA 1
ATOM 2081 C C . ASP A 1 261 ? 19.300 14.952 -44.188 1.00 84.25 261 ASP A C 1
ATOM 2083 O O . ASP A 1 261 ? 18.531 14.123 -44.680 1.00 84.25 261 ASP A O 1
ATOM 2087 N N . LEU A 1 262 ? 19.245 16.246 -44.510 1.00 81.69 262 LEU A N 1
ATOM 2088 C CA . LEU A 1 262 ? 18.295 16.817 -45.466 1.00 81.69 262 LEU A CA 1
ATOM 2089 C C . LEU A 1 262 ? 18.408 16.203 -46.872 1.00 81.69 262 LEU A C 1
ATOM 2091 O O . LEU A 1 262 ? 17.422 16.221 -47.611 1.00 81.69 262 LEU A O 1
ATOM 2095 N N . ARG A 1 263 ? 19.580 15.677 -47.259 1.00 83.06 263 ARG A N 1
ATOM 2096 C CA . ARG A 1 263 ? 19.810 15.125 -48.603 1.00 83.06 263 ARG A CA 1
ATOM 2097 C C . ARG A 1 263 ? 19.210 13.734 -48.741 1.00 83.06 263 ARG A C 1
ATOM 2099 O O . ARG A 1 263 ? 18.510 13.473 -49.714 1.00 83.06 263 ARG A O 1
ATOM 2106 N N . ASN A 1 264 ? 19.442 12.880 -47.749 1.00 84.00 264 ASN A N 1
ATOM 2107 C CA . ASN A 1 264 ? 18.963 11.497 -47.743 1.00 84.00 264 ASN A CA 1
ATOM 2108 C C . ASN A 1 264 ? 17.617 11.324 -47.023 1.00 84.00 264 ASN A C 1
ATOM 2110 O O . ASN A 1 264 ? 17.047 10.236 -47.042 1.00 84.00 264 ASN A O 1
ATOM 2114 N N . ARG A 1 265 ? 17.087 12.401 -46.421 1.00 84.62 265 ARG A N 1
ATOM 2115 C CA . ARG A 1 265 ? 15.871 12.399 -45.588 1.00 84.62 265 ARG A CA 1
ATOM 2116 C C . ARG A 1 265 ? 15.937 11.349 -44.476 1.00 84.62 265 ARG A C 1
ATOM 2118 O O . ARG A 1 265 ? 14.945 10.695 -44.164 1.00 84.62 265 ARG A O 1
ATOM 2125 N N . SER A 1 266 ? 17.123 11.184 -43.901 1.00 86.69 266 SER A N 1
ATOM 2126 C CA . SER A 1 266 ? 17.416 10.171 -42.894 1.00 86.69 266 SER A CA 1
ATOM 2127 C C . SER A 1 266 ? 17.964 10.812 -41.630 1.00 86.69 266 SER A C 1
ATOM 2129 O O . SER A 1 266 ? 18.671 11.818 -41.673 1.00 86.69 266 SER A O 1
ATOM 2131 N N . ILE A 1 267 ? 17.660 10.200 -40.492 1.00 85.50 267 ILE A N 1
ATOM 2132 C CA . ILE A 1 267 ? 18.275 10.561 -39.220 1.00 85.50 267 ILE A CA 1
ATOM 2133 C C . ILE A 1 267 ? 19.655 9.902 -39.165 1.00 85.50 267 ILE A C 1
ATOM 2135 O O . ILE A 1 267 ? 19.771 8.703 -39.411 1.00 85.50 267 ILE A O 1
ATOM 2139 N N . ILE A 1 268 ? 20.685 10.688 -38.862 1.00 86.81 268 ILE A N 1
ATOM 2140 C CA . ILE A 1 268 ? 22.054 10.213 -38.656 1.00 86.81 268 ILE A CA 1
ATOM 2141 C C . ILE A 1 268 ? 22.490 10.499 -37.221 1.00 86.81 268 ILE A C 1
ATOM 2143 O O . ILE A 1 268 ? 22.105 11.511 -36.630 1.00 86.81 268 ILE A O 1
ATOM 2147 N N . THR A 1 269 ? 23.318 9.614 -36.675 1.00 88.31 269 THR A N 1
ATOM 2148 C CA . THR A 1 269 ? 23.898 9.782 -35.342 1.00 88.31 269 THR A CA 1
ATOM 2149 C C . THR A 1 269 ? 25.329 10.294 -35.478 1.00 88.31 269 THR A C 1
ATOM 2151 O O . THR A 1 269 ? 26.164 9.663 -36.123 1.00 88.31 269 THR A O 1
ATOM 2154 N N . LEU A 1 270 ? 25.610 11.451 -34.886 1.00 88.25 270 LEU A N 1
ATOM 2155 C CA . LEU A 1 270 ? 26.918 12.092 -34.841 1.00 88.25 270 LEU A CA 1
ATOM 2156 C C . LEU A 1 270 ? 27.518 11.876 -33.452 1.00 88.25 270 LEU A C 1
ATOM 2158 O O . LEU A 1 270 ? 27.284 12.653 -32.526 1.00 88.25 270 LEU A O 1
ATOM 2162 N N . LEU A 1 271 ? 28.260 10.782 -33.304 1.00 87.44 271 LEU A N 1
ATOM 2163 C CA . LEU A 1 271 ? 28.876 10.412 -32.035 1.00 87.44 271 LEU A CA 1
ATOM 2164 C C . LEU A 1 271 ? 30.263 11.055 -31.884 1.00 87.44 271 LEU A C 1
ATOM 2166 O O . LEU A 1 271 ? 31.018 11.110 -32.859 1.00 87.44 271 LEU A O 1
ATOM 2170 N N . PRO A 1 272 ? 30.627 11.526 -30.678 1.00 87.69 272 PRO A N 1
ATOM 2171 C CA . PRO A 1 272 ? 32.005 11.895 -30.366 1.00 87.69 272 PRO A CA 1
ATOM 2172 C C . PRO A 1 272 ? 32.970 10.715 -30.565 1.00 87.69 272 PRO A C 1
ATOM 2174 O O . PRO A 1 272 ? 32.571 9.564 -30.419 1.00 87.69 272 PRO A O 1
ATOM 2177 N N . GLU A 1 273 ? 34.256 10.995 -30.804 1.00 83.69 273 GLU A N 1
ATOM 2178 C CA . GLU A 1 273 ? 35.279 9.981 -31.145 1.00 83.69 273 GLU A CA 1
ATOM 2179 C C . GLU A 1 273 ? 35.420 8.828 -30.129 1.00 83.69 273 GLU A C 1
ATOM 2181 O O . GLU A 1 273 ? 35.852 7.741 -30.497 1.00 83.69 273 GLU A O 1
ATOM 2186 N N . ASN A 1 274 ? 35.023 9.040 -28.869 1.00 88.38 274 ASN A N 1
ATOM 2187 C CA . ASN A 1 274 ? 35.123 8.052 -27.787 1.00 88.38 274 ASN A CA 1
ATOM 2188 C C . ASN A 1 274 ? 33.789 7.375 -27.428 1.00 88.38 274 ASN A C 1
ATOM 2190 O O . ASN A 1 274 ? 33.722 6.702 -26.403 1.00 88.38 274 ASN A O 1
ATOM 2194 N N . ILE A 1 275 ? 32.726 7.594 -28.205 1.00 90.50 275 ILE A N 1
ATOM 2195 C CA . ILE A 1 275 ? 31.387 7.065 -27.920 1.00 90.50 275 ILE A CA 1
ATOM 2196 C C . ILE A 1 275 ? 31.002 6.067 -29.006 1.00 90.50 275 ILE A C 1
ATOM 2198 O O . ILE A 1 275 ? 30.989 6.389 -30.194 1.00 90.50 275 ILE A O 1
ATOM 2202 N N . THR A 1 276 ? 30.677 4.848 -28.590 1.00 92.00 276 THR A N 1
ATOM 2203 C CA . THR A 1 276 ? 30.252 3.779 -29.491 1.00 92.00 276 THR A CA 1
ATOM 2204 C C . THR A 1 276 ? 28.745 3.832 -29.757 1.00 92.00 276 THR A C 1
ATOM 2206 O O . THR A 1 276 ? 27.983 4.510 -29.065 1.00 92.00 276 THR A O 1
ATOM 2209 N N . ALA A 1 277 ? 28.286 3.092 -30.769 1.00 89.50 277 ALA A N 1
ATOM 2210 C CA . ALA A 1 277 ? 26.854 2.929 -31.016 1.00 89.50 277 ALA A CA 1
ATOM 2211 C C . ALA A 1 277 ? 26.132 2.232 -29.845 1.00 89.50 277 ALA A C 1
ATOM 2213 O O . ALA A 1 277 ? 24.976 2.543 -29.575 1.00 89.50 277 ALA A O 1
ATOM 2214 N N . ASP A 1 278 ? 26.820 1.338 -29.131 1.00 90.25 278 ASP A N 1
ATOM 2215 C CA . ASP A 1 278 ? 26.281 0.634 -27.962 1.00 90.25 278 ASP A CA 1
ATOM 2216 C C . ASP A 1 278 ? 26.100 1.579 -26.762 1.00 90.25 278 ASP A C 1
ATOM 2218 O O . ASP A 1 278 ? 25.071 1.556 -26.086 1.00 90.25 278 ASP A O 1
ATOM 2222 N N . ASP A 1 279 ? 27.041 2.510 -26.565 1.00 90.94 279 ASP A N 1
ATOM 2223 C CA . ASP A 1 279 ? 26.903 3.580 -25.568 1.00 90.94 279 ASP A CA 1
ATOM 2224 C C . ASP A 1 279 ? 25.683 4.464 -25.868 1.00 90.94 279 ASP A C 1
ATOM 2226 O O . ASP A 1 279 ? 24.947 4.859 -24.963 1.00 90.94 279 ASP A O 1
ATOM 2230 N N . PHE A 1 280 ? 25.437 4.765 -27.148 1.00 91.81 280 PHE A N 1
ATOM 2231 C CA . PHE A 1 280 ? 24.276 5.547 -27.571 1.00 91.81 280 PHE A CA 1
ATOM 2232 C C . PHE A 1 280 ? 22.950 4.824 -27.292 1.00 91.81 280 PHE A C 1
ATOM 2234 O O . PHE A 1 280 ? 22.022 5.440 -26.761 1.00 91.81 280 PHE A O 1
ATOM 2241 N N . GLU A 1 281 ? 22.861 3.525 -27.591 1.00 91.81 281 GLU A N 1
ATOM 2242 C CA . GLU A 1 281 ? 21.688 2.708 -27.247 1.00 91.81 281 GLU A CA 1
ATOM 2243 C C . GLU A 1 281 ? 21.502 2.601 -25.727 1.00 91.81 281 GLU A C 1
ATOM 2245 O O . GLU A 1 281 ? 20.399 2.817 -25.225 1.00 91.81 281 GLU A O 1
ATOM 2250 N N . THR A 1 282 ? 22.585 2.439 -24.965 1.00 92.00 282 THR A N 1
ATOM 2251 C CA . THR A 1 282 ? 22.536 2.444 -23.496 1.00 92.00 282 THR A CA 1
ATOM 2252 C C . THR A 1 282 ? 21.998 3.770 -22.943 1.00 92.00 282 THR A C 1
ATOM 2254 O O . THR A 1 282 ? 21.187 3.779 -22.016 1.00 92.00 282 THR A O 1
ATOM 2257 N N . ILE A 1 283 ? 22.400 4.914 -23.511 1.00 93.62 283 ILE A N 1
ATOM 2258 C CA . ILE A 1 283 ? 21.884 6.240 -23.124 1.00 93.62 283 ILE A CA 1
ATOM 2259 C C . ILE A 1 283 ? 20.394 6.374 -23.465 1.00 93.62 283 ILE A C 1
ATOM 2261 O O . ILE A 1 283 ? 19.641 6.960 -22.680 1.00 93.62 283 ILE A O 1
ATOM 2265 N N . LYS A 1 284 ? 19.946 5.831 -24.604 1.00 94.62 284 LYS A N 1
ATOM 2266 C CA . LYS A 1 284 ? 18.519 5.790 -24.960 1.00 94.62 284 LYS A CA 1
ATOM 2267 C C . LYS A 1 284 ? 17.719 4.973 -23.952 1.00 94.62 284 LYS A C 1
ATOM 2269 O O . LYS A 1 284 ? 16.703 5.468 -23.461 1.00 94.62 284 LYS A O 1
ATOM 2274 N N . ASP A 1 285 ? 18.197 3.786 -23.594 1.00 95.31 285 ASP A N 1
ATOM 2275 C CA . ASP A 1 285 ? 17.527 2.924 -22.621 1.00 95.31 285 ASP A CA 1
ATOM 2276 C C . ASP A 1 285 ? 17.525 3.560 -21.221 1.00 95.31 285 ASP A C 1
ATOM 2278 O O . ASP A 1 285 ? 16.511 3.525 -20.520 1.00 95.31 285 ASP A O 1
ATOM 2282 N N . LEU A 1 286 ? 18.613 4.235 -20.825 1.00 96.62 286 LEU A N 1
ATOM 2283 C CA . LEU A 1 286 ? 18.666 5.046 -19.601 1.00 96.62 286 LEU A CA 1
ATOM 2284 C C . LEU A 1 286 ? 17.627 6.171 -19.615 1.00 96.62 286 LEU A C 1
ATOM 2286 O O . LEU A 1 286 ? 16.946 6.386 -18.610 1.00 96.62 286 LEU A O 1
ATOM 2290 N N . LEU A 1 287 ? 17.479 6.893 -20.731 1.00 97.31 287 LEU A N 1
ATOM 2291 C CA . LEU A 1 287 ? 16.465 7.940 -20.838 1.00 97.31 287 LEU A CA 1
ATOM 2292 C C . LEU A 1 287 ? 15.058 7.349 -20.712 1.00 97.31 287 LEU A C 1
ATOM 2294 O O . LEU A 1 287 ? 14.244 7.895 -19.967 1.00 97.31 287 LEU A O 1
ATOM 2298 N N . ALA A 1 288 ? 14.771 6.239 -21.397 1.00 96.44 288 ALA A N 1
ATOM 2299 C CA . ALA A 1 288 ? 13.484 5.554 -21.298 1.00 96.44 288 ALA A CA 1
ATOM 2300 C C . ALA A 1 288 ? 13.186 5.124 -19.852 1.00 96.44 288 ALA A C 1
ATOM 2302 O O . ALA A 1 288 ? 12.088 5.365 -19.345 1.00 96.44 288 ALA A O 1
ATOM 2303 N N . MET A 1 289 ? 14.191 4.586 -19.159 1.00 97.44 289 MET A N 1
ATOM 2304 C CA . MET A 1 289 ? 14.105 4.184 -17.760 1.00 97.44 289 MET A CA 1
ATOM 2305 C C . MET A 1 289 ? 13.758 5.360 -16.835 1.00 97.44 289 MET A C 1
ATOM 2307 O O . MET A 1 289 ? 12.803 5.282 -16.058 1.00 97.44 289 MET A O 1
ATOM 2311 N N . TYR A 1 290 ? 14.471 6.483 -16.954 1.00 98.12 290 TYR A N 1
ATOM 2312 C CA . TYR A 1 290 ? 14.185 7.675 -16.152 1.00 98.12 290 TYR A CA 1
ATOM 2313 C C . TYR A 1 290 ? 12.841 8.323 -16.504 1.00 98.12 290 TYR A C 1
ATOM 2315 O O . TYR A 1 290 ? 12.152 8.798 -15.604 1.00 98.12 290 TYR A O 1
ATOM 2323 N N . ARG A 1 291 ? 12.419 8.301 -17.775 1.00 97.69 291 ARG A N 1
ATOM 2324 C CA . ARG A 1 291 ? 11.078 8.755 -18.183 1.00 97.69 291 ARG A CA 1
ATOM 2325 C C . ARG A 1 291 ? 9.976 7.892 -17.575 1.00 97.69 291 ARG A C 1
ATOM 2327 O O . ARG A 1 291 ? 8.967 8.425 -17.120 1.00 97.69 291 ARG A O 1
ATOM 2334 N N . GLN A 1 292 ? 10.166 6.575 -17.520 1.00 96.00 292 GLN A N 1
ATOM 2335 C CA . GLN A 1 292 ? 9.215 5.679 -16.864 1.00 96.00 292 GLN A CA 1
ATOM 2336 C C . GLN A 1 292 ? 9.110 5.979 -15.362 1.00 96.00 292 GLN A C 1
ATOM 2338 O O . GLN A 1 292 ? 8.002 6.056 -14.827 1.00 96.00 292 GLN A O 1
ATOM 2343 N N . HIS A 1 293 ? 10.251 6.192 -14.700 1.00 96.81 293 HIS A N 1
ATOM 2344 C CA . HIS A 1 293 ? 10.298 6.577 -13.290 1.00 96.81 293 HIS A CA 1
ATOM 2345 C C . HIS A 1 293 ? 9.593 7.924 -13.055 1.00 96.81 293 HIS A C 1
ATOM 2347 O O . HIS A 1 293 ? 8.757 8.032 -12.164 1.00 96.81 293 HIS A O 1
ATOM 2353 N N . GLU A 1 294 ? 9.849 8.924 -13.905 1.00 97.38 294 GLU A N 1
ATOM 2354 C CA . GLU A 1 294 ? 9.199 10.241 -13.875 1.00 97.38 294 GLU A CA 1
ATOM 2355 C C . GLU A 1 294 ? 7.668 10.125 -13.928 1.00 97.38 294 GLU A C 1
ATOM 2357 O O . GLU A 1 294 ? 6.967 10.750 -13.130 1.00 97.38 294 GLU A O 1
ATOM 2362 N N . VAL A 1 295 ? 7.143 9.305 -14.846 1.00 96.12 295 VAL A N 1
ATOM 2363 C CA . VAL A 1 295 ? 5.698 9.073 -14.993 1.00 96.12 295 VAL A CA 1
ATOM 2364 C C . VAL A 1 295 ? 5.102 8.478 -13.718 1.00 96.12 295 VAL A C 1
ATOM 2366 O O . VAL A 1 295 ? 4.083 8.974 -13.239 1.00 96.12 295 VAL A O 1
ATOM 2369 N N . TYR A 1 296 ? 5.733 7.455 -13.143 1.00 95.81 296 TYR A N 1
ATOM 2370 C CA . TYR A 1 296 ? 5.231 6.811 -11.927 1.00 95.81 296 TYR A CA 1
ATOM 2371 C C . TYR A 1 296 ? 5.316 7.711 -10.698 1.00 95.81 296 TYR A C 1
ATOM 2373 O O . TYR A 1 296 ? 4.359 7.775 -9.928 1.00 95.81 296 TYR A O 1
ATOM 2381 N N . THR A 1 297 ? 6.396 8.474 -10.542 1.00 96.69 297 THR A N 1
ATOM 2382 C CA . THR A 1 297 ? 6.514 9.442 -9.446 1.00 96.69 297 THR A CA 1
ATOM 2383 C C . THR A 1 297 ? 5.444 10.529 -9.551 1.00 96.69 297 THR A C 1
ATOM 2385 O O . THR A 1 297 ? 4.836 10.876 -8.541 1.00 96.69 297 THR A O 1
ATOM 2388 N N . ARG A 1 298 ? 5.134 11.024 -10.759 1.00 96.69 298 ARG A N 1
ATOM 2389 C CA . ARG A 1 298 ? 4.020 11.969 -10.953 1.00 96.69 298 ARG A CA 1
ATOM 2390 C C . ARG A 1 298 ? 2.665 11.361 -10.611 1.00 96.69 298 ARG A C 1
ATOM 2392 O O . ARG A 1 298 ? 1.906 11.993 -9.891 1.00 96.69 298 ARG A O 1
ATOM 2399 N N . GLN A 1 299 ? 2.396 10.130 -11.044 1.00 94.50 299 GLN A N 1
ATOM 2400 C CA . GLN A 1 299 ? 1.156 9.436 -10.684 1.00 94.50 299 GLN A CA 1
ATOM 2401 C C . GLN A 1 299 ? 0.994 9.286 -9.164 1.00 94.50 299 GLN A C 1
ATOM 2403 O O . GLN A 1 299 ? -0.103 9.473 -8.648 1.00 94.50 299 GLN A O 1
ATOM 2408 N N . LEU A 1 300 ? 2.077 8.998 -8.433 1.00 94.38 300 LEU A N 1
ATOM 2409 C CA . LEU A 1 300 ? 2.049 8.947 -6.966 1.00 94.38 300 LEU A CA 1
ATOM 2410 C C . LEU A 1 300 ? 1.781 10.319 -6.335 1.00 94.38 300 LEU A C 1
ATOM 2412 O O . LEU A 1 300 ? 1.062 10.395 -5.343 1.00 94.38 300 LEU A O 1
ATOM 2416 N N . ILE A 1 301 ? 2.337 11.398 -6.894 1.00 95.88 301 ILE A N 1
ATOM 2417 C CA . ILE A 1 301 ? 2.073 12.771 -6.434 1.00 95.88 301 ILE A CA 1
ATOM 2418 C C . ILE A 1 301 ? 0.604 13.150 -6.662 1.00 95.88 301 ILE A C 1
ATOM 2420 O O . ILE A 1 301 ? -0.019 13.721 -5.766 1.00 95.88 301 ILE A O 1
ATOM 2424 N N . ASP A 1 302 ? 0.049 12.813 -7.826 1.00 94.38 302 ASP A N 1
ATOM 2425 C CA . ASP A 1 302 ? -1.354 13.077 -8.155 1.00 94.38 302 ASP A CA 1
ATOM 2426 C C . ASP A 1 302 ? -2.296 12.312 -7.211 1.00 94.38 302 ASP A C 1
ATOM 2428 O O . ASP A 1 302 ? -3.241 12.889 -6.668 1.00 94.38 302 ASP A O 1
ATOM 2432 N N . GLU A 1 303 ? -2.003 11.037 -6.935 1.00 92.25 303 GLU A N 1
ATOM 2433 C CA . GLU A 1 303 ? -2.773 10.238 -5.974 1.00 92.25 303 GLU A CA 1
ATOM 2434 C C . GLU A 1 303 ? -2.658 10.803 -4.551 1.00 92.25 303 GLU A C 1
ATOM 2436 O O . GLU A 1 303 ? -3.654 10.911 -3.834 1.00 92.25 303 GLU A O 1
ATOM 2441 N N . LEU A 1 304 ? -1.463 11.245 -4.147 1.00 94.56 304 LEU A N 1
ATOM 2442 C CA . LEU A 1 304 ? -1.248 11.874 -2.846 1.00 94.56 304 LEU A CA 1
ATOM 2443 C C . LEU A 1 304 ? -2.071 13.165 -2.691 1.00 94.56 304 LEU A C 1
ATOM 2445 O O . LEU A 1 304 ? -2.619 13.417 -1.617 1.00 94.56 304 LEU A O 1
ATOM 2449 N N . ALA A 1 305 ? -2.225 13.950 -3.761 1.00 94.50 305 ALA A N 1
ATOM 2450 C CA . ALA A 1 305 ? -3.105 15.117 -3.761 1.00 94.50 305 ALA A CA 1
ATOM 2451 C C . ALA A 1 305 ? -4.582 14.725 -3.557 1.00 94.50 305 ALA A C 1
ATOM 2453 O O . ALA A 1 305 ? -5.297 15.390 -2.804 1.00 94.50 305 ALA A O 1
ATOM 2454 N N . GLY A 1 306 ? -5.027 13.618 -4.161 1.00 92.75 306 GLY A N 1
ATOM 2455 C CA . GLY A 1 306 ? -6.348 13.036 -3.905 1.00 92.75 306 GLY A CA 1
ATOM 2456 C C . GLY A 1 306 ? -6.527 12.598 -2.447 1.00 92.75 306 GLY A C 1
ATOM 2457 O O . GLY A 1 306 ? -7.543 12.909 -1.821 1.00 92.75 306 GLY A O 1
ATOM 2458 N N . ILE A 1 307 ? -5.511 11.951 -1.869 1.00 92.38 307 ILE A N 1
ATOM 2459 C CA . ILE A 1 307 ? -5.489 11.570 -0.451 1.00 92.38 307 ILE A CA 1
ATOM 2460 C C . ILE A 1 307 ? -5.608 12.809 0.444 1.00 92.38 307 ILE A C 1
ATOM 2462 O O . ILE A 1 307 ? -6.358 12.774 1.417 1.00 92.38 307 ILE A O 1
ATOM 2466 N N . LYS A 1 308 ? -4.955 13.929 0.109 1.00 95.38 308 LYS A N 1
ATOM 2467 C CA . LYS A 1 308 ? -5.055 15.164 0.901 1.00 95.38 308 LYS A CA 1
ATOM 2468 C C . LYS A 1 308 ? -6.481 15.691 1.016 1.00 95.38 308 LYS A C 1
ATOM 2470 O O . LYS A 1 308 ? -6.897 16.065 2.110 1.00 95.38 308 LYS A O 1
ATOM 2475 N N . LEU A 1 309 ? -7.236 15.678 -0.082 1.00 94.56 309 LEU A N 1
ATOM 2476 C CA . LEU A 1 309 ? -8.639 16.102 -0.078 1.00 94.56 309 LEU A CA 1
ATOM 2477 C C . LEU A 1 309 ? -9.483 15.245 0.874 1.00 94.56 309 LEU A C 1
ATOM 2479 O O . LEU A 1 309 ? -10.346 15.766 1.578 1.00 94.56 309 LEU A O 1
ATOM 2483 N N . LEU A 1 310 ? -9.208 13.940 0.932 1.00 91.75 310 LEU A N 1
ATOM 2484 C CA . LEU A 1 310 ? -9.881 13.030 1.857 1.00 91.75 310 LEU A CA 1
ATOM 2485 C C . LEU A 1 310 ? -9.474 13.272 3.305 1.00 91.75 310 LEU A C 1
ATOM 2487 O O . LEU A 1 310 ? -10.337 13.266 4.177 1.00 91.75 310 LEU A O 1
ATOM 2491 N N . ILE A 1 311 ? -8.187 13.508 3.566 1.00 93.06 311 ILE A N 1
ATOM 2492 C CA . ILE A 1 311 ? -7.699 13.869 4.902 1.00 93.06 311 ILE A CA 1
ATOM 2493 C C . ILE A 1 311 ? -8.443 15.109 5.398 1.00 93.06 311 ILE A C 1
ATOM 2495 O O . ILE A 1 311 ? -8.981 15.099 6.504 1.00 93.06 311 ILE A O 1
ATOM 2499 N N . ASP A 1 312 ? -8.532 16.144 4.564 1.00 94.94 312 ASP A N 1
ATOM 2500 C CA . ASP A 1 312 ? -9.212 17.389 4.913 1.00 94.94 312 ASP A CA 1
ATOM 2501 C C . ASP A 1 312 ? -10.710 17.179 5.151 1.00 94.94 312 ASP A C 1
ATOM 2503 O O . ASP A 1 312 ? -11.239 17.665 6.151 1.00 94.94 312 ASP A O 1
ATOM 2507 N N . GLY A 1 313 ? -11.379 16.397 4.298 1.00 94.94 313 GLY A N 1
ATOM 2508 C CA . GLY A 1 313 ? -12.786 16.036 4.482 1.00 94.94 313 GLY A CA 1
ATOM 2509 C C . GLY A 1 313 ? -13.036 15.266 5.783 1.00 94.94 313 GLY A C 1
ATOM 2510 O O . GLY A 1 313 ? -13.902 15.646 6.571 1.00 94.94 313 GLY A O 1
ATOM 2511 N N . CYS A 1 314 ? -12.237 14.232 6.059 1.00 92.00 314 CYS A N 1
ATOM 2512 C CA . CYS A 1 314 ? -12.328 13.441 7.288 1.00 92.00 314 CYS A CA 1
ATOM 2513 C C . CYS A 1 314 ? -12.073 14.290 8.536 1.00 92.00 314 CYS A C 1
ATOM 2515 O O . CYS A 1 314 ? -12.757 14.118 9.543 1.00 92.00 314 CYS A O 1
ATOM 2517 N N . LYS A 1 315 ? -11.107 15.215 8.487 1.00 92.19 315 LYS A N 1
ATOM 2518 C CA . LYS A 1 315 ? -10.822 16.129 9.600 1.00 92.19 315 LYS A CA 1
ATOM 2519 C C . LYS A 1 315 ? -11.979 17.084 9.861 1.00 92.19 315 LYS A C 1
ATOM 2521 O O . LYS A 1 315 ? -12.389 17.217 11.009 1.00 92.19 315 LYS A O 1
ATOM 2526 N N . GLN A 1 316 ? -12.531 17.694 8.813 1.00 93.81 316 GLN A N 1
ATOM 2527 C CA . GLN A 1 316 ? -13.696 18.572 8.936 1.00 93.81 316 GLN A CA 1
ATOM 2528 C C . GLN A 1 316 ? -14.897 17.827 9.524 1.00 93.81 316 GLN A C 1
ATOM 2530 O O . GLN A 1 316 ? -15.560 18.333 10.428 1.00 93.81 316 GLN A O 1
ATOM 2535 N N . GLU A 1 317 ? -15.163 16.607 9.054 1.00 93.69 317 GLU A N 1
ATOM 2536 C CA . GLU A 1 317 ? -16.245 15.785 9.593 1.00 93.69 317 GLU A CA 1
ATOM 2537 C C . GLU A 1 317 ? -15.990 15.388 11.053 1.00 93.69 317 GLU A C 1
ATOM 2539 O O . GLU A 1 317 ? -16.898 15.458 11.884 1.00 93.69 317 GLU A O 1
ATOM 2544 N N . TYR A 1 318 ? -14.758 15.000 11.382 1.00 89.44 318 TYR A N 1
ATOM 2545 C CA . TYR A 1 318 ? -14.346 14.663 12.741 1.00 89.44 318 TYR A CA 1
ATOM 2546 C C . TYR A 1 318 ? -14.535 15.846 13.701 1.00 89.44 318 TYR A C 1
ATOM 2548 O O . TYR A 1 318 ? -15.164 15.687 14.747 1.00 89.44 318 TYR A O 1
ATOM 2556 N N . GLU A 1 319 ? -14.078 17.043 13.327 1.00 89.00 319 GLU A N 1
ATOM 2557 C CA . GLU A 1 319 ? -14.254 18.275 14.106 1.00 89.00 319 GLU A CA 1
ATOM 2558 C C . GLU A 1 319 ? -15.734 18.655 14.250 1.00 89.00 319 GLU A C 1
ATOM 2560 O O . GLU A 1 319 ? -16.195 18.945 15.355 1.00 89.00 319 GLU A O 1
ATOM 2565 N N . ALA A 1 320 ? -16.519 18.579 13.172 1.00 91.75 320 ALA A N 1
ATOM 2566 C CA . ALA A 1 320 ? -17.951 18.865 13.219 1.00 91.75 320 ALA A CA 1
ATOM 2567 C C . ALA A 1 320 ? -18.706 17.896 14.145 1.00 91.75 320 ALA A C 1
ATOM 2569 O O . ALA A 1 320 ? -19.581 18.310 14.908 1.00 91.75 320 ALA A O 1
ATOM 2570 N N . ARG A 1 321 ? -18.366 16.600 14.109 1.00 90.31 321 ARG A N 1
ATOM 2571 C CA . ARG A 1 321 ? -18.945 15.592 15.010 1.00 90.31 321 ARG A CA 1
ATOM 2572 C C . ARG A 1 321 ? -18.529 15.833 16.460 1.00 90.31 321 ARG A C 1
ATOM 2574 O O . ARG A 1 321 ? -19.376 15.729 17.342 1.00 90.31 321 ARG A O 1
ATOM 2581 N N . LEU A 1 322 ? -17.271 16.195 16.710 1.00 86.94 322 LEU A N 1
ATOM 2582 C CA . LEU A 1 322 ? -16.796 16.566 18.044 1.00 86.94 322 LEU A CA 1
ATOM 2583 C C . LEU A 1 322 ? -17.568 17.758 18.609 1.00 86.94 322 LEU A C 1
ATOM 2585 O O . LEU A 1 322 ? -18.042 17.679 19.740 1.00 86.94 322 LEU A O 1
ATOM 2589 N N . LEU A 1 323 ? -17.749 18.824 17.827 1.00 88.19 323 LEU A N 1
ATOM 2590 C CA . LEU A 1 323 ? -18.514 20.001 18.249 1.00 88.19 323 LEU A CA 1
ATOM 2591 C C . LEU A 1 323 ? -19.949 19.634 18.646 1.00 88.19 323 LEU A C 1
ATOM 2593 O O . LEU A 1 323 ? -20.404 20.041 19.710 1.00 88.19 323 LEU A O 1
ATOM 2597 N N . ARG A 1 324 ? -20.625 18.778 17.869 1.00 88.44 324 ARG A N 1
ATOM 2598 C CA . ARG A 1 324 ? -21.969 18.285 18.224 1.00 88.44 324 ARG A CA 1
ATOM 2599 C C . ARG A 1 324 ? -21.994 17.498 19.533 1.00 88.44 324 ARG A C 1
ATOM 2601 O O . ARG A 1 324 ? -22.956 17.606 20.285 1.00 88.44 324 ARG A O 1
ATOM 2608 N N . ILE A 1 325 ? -20.960 16.699 19.810 1.00 84.38 325 ILE A N 1
ATOM 2609 C CA . ILE A 1 325 ? -20.850 15.989 21.094 1.00 84.38 325 ILE A CA 1
ATOM 2610 C C . ILE A 1 325 ? -20.700 17.005 22.233 1.00 84.38 325 ILE A C 1
ATOM 2612 O O . ILE A 1 325 ? -21.363 16.863 23.256 1.00 84.38 325 ILE A O 1
ATOM 2616 N N . HIS A 1 326 ? -19.888 18.051 22.054 1.00 83.75 326 HIS A N 1
ATOM 2617 C CA . HIS A 1 326 ? -19.752 19.131 23.040 1.00 83.75 326 HIS A CA 1
ATOM 2618 C C . HIS A 1 326 ? -21.072 19.851 23.308 1.00 83.75 326 HIS A C 1
ATOM 2620 O O . HIS A 1 326 ? -21.436 20.024 24.467 1.00 83.75 326 HIS A O 1
ATOM 2626 N N . GLU A 1 327 ? -21.821 20.198 22.264 1.00 86.25 327 GLU A N 1
ATOM 2627 C CA . GLU A 1 327 ? -23.148 20.814 22.395 1.00 86.25 327 GLU A CA 1
ATOM 2628 C C . GLU A 1 327 ? -24.147 19.903 23.125 1.00 86.25 327 GLU A C 1
ATOM 2630 O O . GLU A 1 327 ? -24.941 20.377 23.934 1.00 86.25 327 GLU A O 1
ATOM 2635 N N . ALA A 1 328 ? -24.096 18.591 22.879 1.00 81.94 328 ALA A N 1
ATOM 2636 C CA . ALA A 1 328 ? -24.990 17.626 23.518 1.00 81.94 328 ALA A CA 1
ATOM 2637 C C . ALA A 1 328 ? -24.671 17.383 25.005 1.00 81.94 328 ALA A C 1
ATOM 2639 O O . ALA A 1 328 ? -25.571 17.045 25.769 1.00 81.94 328 ALA A O 1
ATOM 2640 N N . VAL A 1 329 ? -23.407 17.540 25.412 1.00 73.75 329 VAL A N 1
ATOM 2641 C CA . VAL A 1 329 ? -22.943 17.315 26.794 1.00 73.75 329 VAL A CA 1
ATOM 2642 C C . VAL A 1 329 ? -22.991 18.601 27.641 1.00 73.75 329 VAL A C 1
ATOM 2644 O O . VAL A 1 329 ? -22.847 18.531 28.856 1.00 73.75 329 VAL A O 1
ATOM 2647 N N . GLN A 1 330 ? -23.242 19.776 27.047 1.00 58.59 330 GLN A N 1
ATOM 2648 C CA . GLN A 1 330 ? -23.338 21.071 27.750 1.00 58.59 330 GLN A CA 1
ATOM 2649 C C . GLN A 1 330 ? -24.598 21.268 28.636 1.00 58.59 330 GLN A C 1
ATOM 2651 O O . GLN A 1 330 ? -24.969 22.409 28.917 1.00 58.59 330 GLN A O 1
ATOM 2656 N N . TYR A 1 331 ? -25.220 20.195 29.138 1.00 42.97 331 TYR A N 1
ATOM 2657 C CA . TYR A 1 331 ? -26.336 20.248 30.097 1.00 42.97 331 TYR A CA 1
ATOM 2658 C C . TYR A 1 331 ? -26.042 19.495 31.392 1.00 42.97 331 TYR A C 1
ATOM 2660 O O . TYR A 1 331 ? -25.682 18.298 31.316 1.00 42.97 331 TYR A O 1
#

Sequence (331 aa):
MSAFINVPRARLLEPNAALSPLLQEILRHCERRNIRYDRPLVHFVMNLLSLDPRYELFMETVSAERRNHDDFVEACCTVLNDDRSPTLITLRMQCYFLGNFFDRDEIVEKHARNLQAKTFALTKEIIDHDVITKDEQDEVFNKVIVDIVVNMGLGNPECKDVMAETMRALNSVMSRSDKAKFVTLDRKERLMALKDIREIVAGIRIFNKHSGNTANGMADLPKIIDQSHESTKSILQITLCEIMDKVNLLTSALSAAIAYDLRNRSIITLLPENITADDFETIKDLLAMYRQHEVYTRQLIDELAGIKLLIDGCKQEYEARLLRIHEAVQY

Organism: Anopheles quadriannulatus (NCBI:txid34691)